Protein AF-A0A945CIA5-F1 (afdb_monomer)

Sequence (340 aa):
MATPQETLADLWSLAGGPVEALERTTILGHDPVLPSIFRVGTAAAAVAAATGLAVSELWLARTGRAQTVTVDVRTASIAFRSERYLRVNDGPPPKSWDDLAGYYRIDDGGWIQLHTNFPHHRQGFLNLLGCEPTRAAVQDALNGWEGATFEQEAAEHGLCSGLLRSSAQDLARMRPGIVCVSLSAFGHRGSWSERRGFDSIVQTVSGIAHAGGKAHAGGKAADDGGPKPLPCQALDHASGFLAAFGAMIALRRRTLEGGSWHVQLSLAQTGRWIESLGRIQALNHPNPGPEDIVDLLQILDSPFGKITYVDSAVGLSETPPHWCCPPVPLGTHPPEWPAR

Nearest PDB structures (foldseek):
  4ed9-assembly1_A-2  TM=5.999E-01  e=1.781E-04  Brucella suis 1330
  8apq-assembly3_E  TM=5.452E-01  e=2.548E-02  Chloroflexus aurantiacus J-10-fl
  7xkg-assembly2_D  TM=4.267E-01  e=9.547E-03  Roseiflexus castenholzii DSM 13941

Structure (mmCIF, N/CA/C/O backbone):
data_AF-A0A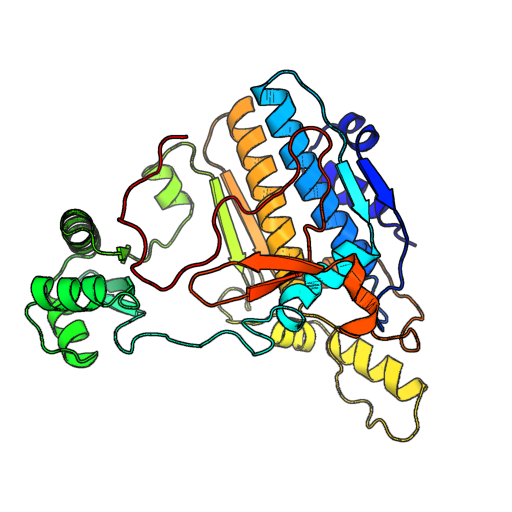945CIA5-F1
#
_entry.id   AF-A0A945CIA5-F1
#
loop_
_atom_site.group_PDB
_atom_site.id
_atom_site.type_symbol
_atom_site.label_atom_id
_atom_site.label_alt_id
_atom_site.label_comp_id
_atom_site.label_asym_id
_atom_site.label_entity_id
_atom_site.label_seq_id
_atom_site.pdbx_PDB_ins_code
_atom_site.Cartn_x
_atom_site.Cartn_y
_atom_site.Cartn_z
_atom_site.occupancy
_atom_site.B_iso_or_equiv
_atom_site.auth_seq_id
_atom_site.auth_comp_id
_atom_site.auth_asym_id
_atom_site.auth_atom_id
_atom_site.pdbx_PDB_model_num
ATOM 1 N N . MET A 1 1 ? -4.218 20.968 14.869 1.00 64.38 1 MET A N 1
ATOM 2 C CA . MET A 1 1 ? -3.262 20.283 13.967 1.00 64.38 1 MET A CA 1
ATOM 3 C C . MET A 1 1 ? -3.710 18.842 13.911 1.00 64.38 1 MET A C 1
ATOM 5 O O . MET A 1 1 ? -3.937 18.318 14.989 1.00 64.38 1 MET A O 1
ATOM 9 N N . ALA A 1 2 ? -3.858 18.252 12.722 1.00 85.94 2 ALA A N 1
ATOM 10 C CA . ALA A 1 2 ? -4.430 16.914 12.589 1.00 85.94 2 ALA A CA 1
ATOM 11 C C . ALA A 1 2 ? -3.588 15.875 13.346 1.00 85.94 2 ALA A C 1
ATOM 13 O O . ALA A 1 2 ? -2.382 15.740 13.109 1.00 85.94 2 ALA A O 1
ATOM 14 N N . THR A 1 3 ? -4.224 15.186 14.286 1.00 95.56 3 THR A N 1
ATOM 15 C CA . THR A 1 3 ? -3.677 14.027 14.997 1.00 95.56 3 THR A CA 1
ATOM 16 C C . THR A 1 3 ? -3.899 12.747 14.183 1.00 95.56 3 THR A C 1
ATOM 18 O O . THR A 1 3 ? -4.756 12.727 13.291 1.00 95.56 3 THR A O 1
ATOM 21 N N . PRO A 1 4 ? -3.163 11.654 14.462 1.00 97.25 4 PRO A N 1
ATOM 22 C CA . PRO A 1 4 ? -3.413 10.364 13.816 1.00 97.25 4 PRO A CA 1
ATOM 23 C C . PRO A 1 4 ? -4.856 9.873 13.987 1.00 97.25 4 PRO A C 1
ATOM 25 O O . PRO A 1 4 ? -5.438 9.342 13.046 1.00 97.25 4 PRO A O 1
ATOM 28 N N . GLN A 1 5 ? -5.448 10.095 15.163 1.00 97.31 5 GLN A N 1
ATOM 29 C CA . GLN A 1 5 ? -6.808 9.685 15.508 1.00 97.31 5 GLN A CA 1
ATOM 30 C C . GLN A 1 5 ? -7.861 10.496 14.744 1.00 97.31 5 GLN A C 1
ATOM 32 O O . GLN A 1 5 ? -8.772 9.906 14.170 1.00 97.31 5 GLN A O 1
ATOM 37 N N . GLU A 1 6 ? -7.717 11.824 14.675 1.00 97.25 6 GLU A N 1
ATOM 38 C CA . GLU A 1 6 ? -8.597 12.676 13.854 1.00 97.25 6 GLU A CA 1
ATOM 39 C C . GLU A 1 6 ? -8.488 12.296 12.372 1.00 97.25 6 GLU A C 1
ATOM 41 O O . GLU A 1 6 ? -9.493 12.114 11.694 1.00 97.25 6 GLU A O 1
ATOM 46 N N . THR A 1 7 ? -7.262 12.077 11.889 1.00 98.12 7 THR A N 1
ATOM 47 C CA . THR A 1 7 ? -7.011 11.701 10.491 1.00 98.12 7 THR A CA 1
ATOM 48 C C . THR A 1 7 ? -7.623 10.336 10.149 1.00 98.12 7 THR A C 1
ATOM 50 O O . THR A 1 7 ? -8.187 10.162 9.067 1.00 98.12 7 THR A O 1
ATOM 53 N N . LEU A 1 8 ? -7.540 9.361 11.063 1.00 98.38 8 LEU A N 1
ATOM 54 C CA . LEU A 1 8 ? -8.233 8.077 10.938 1.00 98.38 8 LEU A CA 1
ATOM 55 C C . LEU A 1 8 ? -9.751 8.275 10.880 1.00 98.38 8 LEU A C 1
ATOM 57 O O . LEU A 1 8 ? -10.398 7.709 10.000 1.00 98.38 8 LEU A O 1
ATOM 61 N N . ALA A 1 9 ? -10.316 9.057 11.803 1.00 98.12 9 ALA A N 1
ATOM 62 C CA . ALA A 1 9 ? -11.754 9.297 11.869 1.00 98.12 9 ALA A CA 1
ATOM 63 C C . ALA A 1 9 ? -12.283 9.939 10.575 1.00 98.12 9 ALA A C 1
ATOM 65 O O . ALA A 1 9 ? -13.330 9.522 10.076 1.00 98.12 9 ALA A O 1
ATOM 66 N N . ASP A 1 10 ? -11.531 10.873 9.987 1.00 97.38 10 ASP A N 1
ATOM 67 C CA . ASP A 1 10 ? -11.859 11.501 8.705 1.00 97.38 10 ASP A CA 1
ATOM 68 C C . ASP A 1 10 ? -11.858 10.484 7.552 1.00 97.38 10 ASP A C 1
ATOM 70 O O . ASP A 1 10 ? -12.831 10.401 6.798 1.00 97.38 10 ASP A O 1
ATOM 74 N N . LEU A 1 11 ? -10.801 9.667 7.427 1.00 97.44 11 LEU A N 1
ATOM 75 C CA . LEU A 1 11 ? -10.720 8.613 6.405 1.00 97.44 11 LEU A CA 1
ATOM 76 C C . LEU A 1 11 ? -11.849 7.586 6.553 1.00 97.44 11 LEU A C 1
ATOM 78 O O . LEU A 1 11 ? -12.460 7.173 5.564 1.00 97.44 11 LEU A O 1
ATOM 82 N N . TRP A 1 12 ? -12.131 7.178 7.790 1.00 97.94 12 TRP A N 1
ATOM 83 C CA . TRP A 1 12 ? -13.165 6.201 8.106 1.00 97.94 12 TRP A CA 1
ATOM 84 C C . TRP A 1 12 ? -14.565 6.728 7.784 1.00 97.94 12 TRP A C 1
ATOM 86 O O . TRP A 1 12 ? -15.361 6.040 7.141 1.00 97.94 12 TRP A O 1
ATOM 96 N N . SER A 1 13 ? -14.833 7.983 8.149 1.00 96.88 13 SER A N 1
ATOM 97 C CA . SER A 1 13 ? -16.094 8.666 7.852 1.00 96.88 13 SER A CA 1
ATOM 98 C C . SER A 1 13 ? -16.285 8.859 6.349 1.00 96.88 13 SER A C 1
ATOM 100 O O . SER A 1 13 ? -17.360 8.568 5.825 1.00 96.88 13 SER A O 1
ATOM 102 N N . LEU A 1 14 ? -15.234 9.263 5.624 1.00 95.06 14 LEU A N 1
ATOM 103 C CA . LEU A 1 14 ? -15.259 9.402 4.163 1.00 95.06 14 LEU A CA 1
ATOM 104 C C . LEU A 1 14 ? -15.618 8.081 3.464 1.00 95.06 14 LEU A C 1
ATOM 106 O O . LEU A 1 14 ? -16.313 8.073 2.446 1.00 95.06 14 LEU A O 1
ATOM 110 N N . ALA A 1 15 ? -15.172 6.955 4.019 1.00 94.94 15 ALA A N 1
ATOM 111 C CA . ALA A 1 15 ? -15.480 5.625 3.510 1.00 94.94 15 ALA A CA 1
ATOM 112 C C . ALA A 1 15 ? -16.883 5.114 3.894 1.00 94.94 15 ALA A C 1
ATOM 114 O O . ALA A 1 15 ? -17.300 4.060 3.401 1.00 94.94 15 ALA A O 1
ATOM 115 N N . GLY A 1 16 ? -17.632 5.840 4.731 1.00 94.06 16 GLY A N 1
ATOM 116 C CA . GLY A 1 16 ? -18.925 5.399 5.265 1.00 94.06 16 GLY A CA 1
ATOM 117 C C . GLY A 1 16 ? -18.795 4.243 6.261 1.00 94.06 16 GLY A C 1
ATOM 118 O O . GLY A 1 16 ? -19.658 3.364 6.312 1.00 94.06 16 GLY A O 1
ATOM 119 N N . GLY A 1 17 ? -17.681 4.185 6.994 1.00 92.50 17 GLY A N 1
ATOM 120 C CA . GLY A 1 17 ? -17.483 3.217 8.067 1.00 92.50 17 GLY A CA 1
ATOM 121 C C . GLY A 1 17 ? -18.343 3.539 9.304 1.00 92.50 17 GLY A C 1
ATOM 122 O O . GLY A 1 17 ? -18.626 4.712 9.549 1.00 92.50 17 GLY A O 1
ATOM 123 N N . PRO A 1 18 ? -18.765 2.539 10.104 1.00 92.56 18 PRO A N 1
ATOM 124 C CA . PRO A 1 18 ? -19.528 2.777 11.333 1.00 92.56 18 PRO A CA 1
ATOM 125 C C . PRO A 1 18 ? -18.680 3.480 12.392 1.00 92.56 18 PRO A C 1
ATOM 127 O O . PRO A 1 18 ? -17.559 3.047 12.667 1.00 92.56 18 PRO A O 1
ATOM 130 N N . VAL A 1 19 ? -19.190 4.554 12.993 1.00 95.00 19 VAL A N 1
ATOM 131 C CA . VAL A 1 19 ? -18.415 5.395 13.922 1.00 95.00 19 VAL A CA 1
ATOM 132 C C . VAL A 1 19 ? -17.969 4.622 15.167 1.00 95.00 19 VAL A C 1
ATOM 134 O O . VAL A 1 19 ? -16.845 4.791 15.627 1.00 95.00 19 VAL A O 1
ATOM 137 N N . GLU A 1 20 ? -18.795 3.694 15.644 1.00 94.75 20 GLU A N 1
ATOM 138 C CA . GLU A 1 20 ? -18.534 2.818 16.787 1.00 94.75 20 GLU A CA 1
ATOM 139 C C . GLU A 1 20 ? -17.341 1.875 16.566 1.00 94.75 20 GLU A C 1
ATOM 141 O O . GLU A 1 20 ? -16.765 1.349 17.516 1.00 94.75 20 GLU A O 1
ATOM 146 N N . ALA A 1 21 ? -16.931 1.650 15.313 1.00 95.31 21 ALA A N 1
ATOM 147 C CA . ALA A 1 21 ? -15.740 0.861 15.023 1.00 95.31 21 ALA A CA 1
ATOM 148 C C . ALA A 1 21 ? -14.460 1.579 15.486 1.00 95.31 21 ALA A C 1
ATOM 150 O O . ALA A 1 21 ? -13.504 0.925 15.905 1.00 95.31 21 ALA A O 1
ATOM 151 N N . LEU A 1 22 ? -14.453 2.918 15.494 1.00 97.69 22 LEU A N 1
ATOM 152 C CA . LEU A 1 22 ? -13.297 3.711 15.920 1.00 97.69 22 LEU A CA 1
ATOM 153 C C . LEU A 1 22 ? -12.920 3.451 17.387 1.00 97.69 22 LEU A C 1
ATOM 155 O O . LEU A 1 22 ? -11.738 3.484 17.714 1.00 97.69 22 LEU A O 1
ATOM 159 N N . GLU A 1 23 ? -13.885 3.097 18.243 1.00 97.12 23 GLU A N 1
ATOM 160 C CA . GLU A 1 23 ? -13.653 2.771 19.661 1.00 97.12 23 GLU A CA 1
ATOM 161 C C . GLU A 1 23 ? -12.760 1.535 19.858 1.00 97.12 23 GLU A C 1
ATOM 163 O O . GLU A 1 23 ? -12.136 1.373 20.904 1.00 97.12 23 GLU A O 1
ATOM 168 N N . ARG A 1 24 ? -12.660 0.662 18.845 1.00 97.25 24 ARG A N 1
ATOM 169 C CA . ARG A 1 24 ? -11.794 -0.529 18.869 1.00 97.25 24 ARG A CA 1
ATOM 170 C C . ARG A 1 24 ? -10.373 -0.255 18.384 1.00 97.25 24 ARG A C 1
ATOM 172 O O . ARG A 1 24 ? -9.593 -1.200 18.273 1.00 97.25 24 ARG A O 1
ATOM 179 N N . THR A 1 25 ? -10.034 0.997 18.083 1.00 98.06 25 THR A N 1
ATOM 180 C CA . THR A 1 25 ? -8.728 1.363 17.533 1.00 98.06 25 THR A CA 1
ATOM 181 C C . THR A 1 25 ? -7.908 2.170 18.528 1.00 98.06 25 THR A C 1
ATOM 183 O O . THR A 1 25 ? -8.334 3.219 18.999 1.00 98.06 25 THR A O 1
ATOM 186 N N . THR A 1 26 ? -6.687 1.713 18.792 1.00 98.38 26 THR A N 1
ATOM 187 C CA . THR A 1 26 ? -5.694 2.432 19.591 1.00 98.38 26 THR A CA 1
ATOM 188 C C . THR A 1 26 ? -4.531 2.848 18.697 1.00 98.38 26 THR A C 1
ATOM 190 O O . THR A 1 26 ? -3.858 1.995 18.121 1.00 98.38 26 THR A O 1
ATOM 193 N N . ILE A 1 27 ? -4.262 4.153 18.601 1.00 98.50 27 ILE A N 1
ATOM 194 C CA . ILE A 1 27 ? -3.041 4.667 17.963 1.00 98.50 27 ILE A CA 1
ATOM 195 C C . ILE A 1 27 ? -2.090 5.190 19.043 1.00 98.50 27 ILE A C 1
ATOM 197 O O . ILE A 1 27 ? -2.461 6.077 19.815 1.00 98.50 27 ILE A O 1
ATOM 201 N N . LEU A 1 28 ? -0.879 4.636 19.090 1.00 98.00 28 LEU A N 1
ATOM 202 C CA . LEU A 1 28 ? 0.192 4.986 20.022 1.00 98.00 28 LEU A CA 1
ATOM 203 C C . LEU A 1 28 ? 1.216 5.913 19.358 1.00 98.00 28 LEU A C 1
ATOM 205 O O . LEU A 1 28 ? 1.462 5.830 18.156 1.00 98.00 28 LEU A O 1
ATOM 209 N N . GLY A 1 29 ? 1.852 6.773 20.153 1.00 96.81 29 GLY A N 1
ATOM 210 C CA . GLY A 1 29 ? 2.871 7.702 19.664 1.00 96.81 29 GLY A CA 1
ATOM 211 C C . GLY A 1 29 ? 2.300 8.899 18.894 1.00 96.81 29 GLY A C 1
ATOM 212 O O . GLY A 1 29 ? 1.093 9.128 18.838 1.00 96.81 29 GLY A O 1
ATOM 213 N N . HIS A 1 30 ? 3.194 9.720 18.348 1.00 95.69 30 HIS A N 1
ATOM 214 C CA . HIS A 1 30 ? 2.857 10.943 17.621 1.00 95.69 30 HIS A CA 1
ATOM 215 C C . HIS A 1 30 ? 3.988 11.325 16.659 1.00 95.69 30 HIS A C 1
ATOM 217 O O . HIS A 1 30 ? 5.121 10.877 16.814 1.00 95.69 30 HIS A O 1
ATOM 223 N N . ASP A 1 31 ? 3.681 12.163 15.667 1.00 93.56 31 ASP A N 1
ATOM 224 C CA . ASP A 1 31 ? 4.717 12.841 14.884 1.00 93.56 31 ASP A CA 1
ATOM 225 C C . ASP A 1 31 ? 5.490 13.853 15.754 1.00 93.56 31 ASP A C 1
ATOM 227 O O . ASP A 1 31 ? 4.871 14.525 16.586 1.00 93.56 31 ASP A O 1
ATOM 231 N N . PRO A 1 32 ? 6.785 14.084 15.478 1.00 95.62 32 PRO A N 1
ATOM 232 C CA . PRO A 1 32 ? 7.546 13.524 14.360 1.00 95.62 32 PRO A CA 1
ATOM 233 C C . PRO A 1 32 ? 8.199 12.170 14.665 1.00 95.62 32 PRO A C 1
ATOM 235 O O . PRO A 1 32 ? 8.594 11.907 15.793 1.00 95.62 32 PRO A O 1
ATOM 238 N N . VAL A 1 33 ? 8.371 11.359 13.617 1.00 95.81 33 VAL A N 1
ATOM 239 C CA . VAL A 1 33 ? 9.249 10.164 13.616 1.00 95.81 33 VAL A CA 1
ATOM 240 C C . VAL A 1 33 ? 10.352 10.268 12.557 1.00 95.81 33 VAL A C 1
ATOM 242 O O . VAL A 1 33 ? 11.431 9.700 12.694 1.00 95.81 33 VAL A O 1
ATOM 245 N N . LEU A 1 34 ? 10.087 10.998 11.472 1.00 95.56 34 LEU A N 1
ATOM 246 C CA . LEU A 1 34 ? 11.012 11.186 10.357 1.00 95.56 34 LEU A CA 1
ATOM 247 C C . LEU A 1 34 ? 11.335 12.678 10.181 1.00 95.56 34 LEU A C 1
ATOM 249 O O . LEU A 1 34 ? 10.472 13.516 10.466 1.00 95.56 34 LEU A O 1
ATOM 253 N N . PRO A 1 35 ? 12.527 13.030 9.657 1.00 93.81 35 PRO 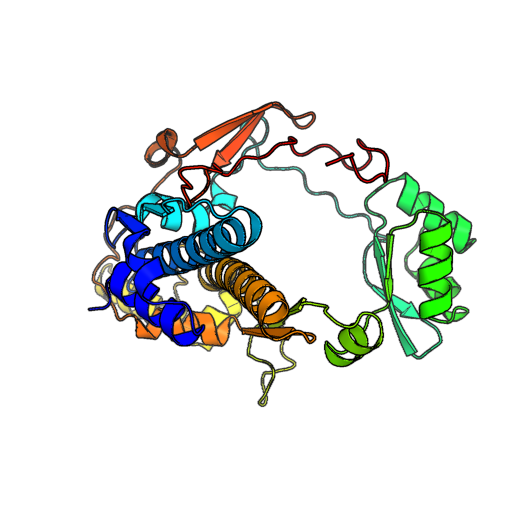A N 1
ATOM 254 C CA . PRO A 1 35 ? 12.905 14.418 9.411 1.00 93.81 35 PRO A CA 1
ATOM 255 C C . PRO A 1 35 ? 12.125 15.000 8.228 1.00 93.81 35 PRO A C 1
ATOM 257 O O . PRO A 1 35 ? 12.553 14.944 7.076 1.00 93.81 35 PRO A O 1
ATOM 260 N N . SER A 1 36 ? 10.937 15.532 8.502 1.00 93.56 36 SER A N 1
ATOM 261 C CA . SER A 1 36 ? 10.018 16.052 7.492 1.00 93.56 36 SER A CA 1
ATOM 262 C C . SER A 1 36 ? 9.311 17.305 7.988 1.00 93.56 36 SER A C 1
ATOM 264 O O . SER A 1 36 ? 9.032 17.450 9.174 1.00 93.56 36 SER A O 1
ATOM 266 N N . ILE A 1 37 ? 8.972 18.210 7.070 1.00 94.81 37 ILE A N 1
ATOM 267 C CA . ILE A 1 37 ? 8.039 19.307 7.369 1.00 94.81 37 ILE A CA 1
ATOM 268 C C . ILE A 1 37 ? 6.572 18.891 7.248 1.00 94.81 37 ILE A C 1
ATOM 270 O O . ILE A 1 37 ? 5.689 19.667 7.603 1.00 94.81 37 ILE A O 1
ATOM 274 N N . PHE A 1 38 ? 6.310 17.698 6.720 1.00 96.50 38 PHE A N 1
ATOM 275 C CA . PHE A 1 38 ? 4.981 17.118 6.564 1.00 96.50 38 PHE A CA 1
ATOM 276 C C . PHE A 1 38 ? 4.755 16.028 7.611 1.00 96.50 38 PHE A C 1
ATOM 278 O O . PHE A 1 38 ? 5.700 15.362 8.038 1.00 96.50 38 PHE A O 1
ATOM 285 N N . ARG A 1 39 ? 3.491 15.814 7.979 1.00 96.88 39 ARG A N 1
ATOM 286 C CA . ARG A 1 39 ? 3.056 14.828 8.979 1.00 96.88 39 ARG A CA 1
ATOM 287 C C . ARG A 1 39 ? 3.026 13.398 8.434 1.00 96.88 39 ARG A C 1
ATOM 289 O O . ARG A 1 39 ? 1.968 12.789 8.282 1.00 96.88 39 ARG A O 1
ATOM 296 N N . VAL A 1 40 ? 4.201 12.886 8.076 1.00 97.31 40 VAL A N 1
ATOM 297 C CA . VAL A 1 40 ? 4.347 11.560 7.459 1.00 97.31 40 VAL A CA 1
ATOM 298 C C . VAL A 1 40 ? 3.942 10.448 8.427 1.00 97.31 40 VAL A C 1
ATOM 300 O O . VAL A 1 40 ? 3.262 9.521 7.998 1.00 97.31 40 VAL A O 1
ATOM 303 N N . GLY A 1 41 ? 4.285 10.544 9.716 1.00 97.75 41 GLY A N 1
ATOM 304 C CA . GLY A 1 41 ? 3.903 9.522 10.690 1.00 97.75 41 GLY A CA 1
ATOM 305 C C . GLY A 1 41 ? 2.403 9.502 10.966 1.00 97.75 41 GLY A C 1
ATOM 306 O O . GLY A 1 41 ? 1.807 8.433 11.056 1.00 97.75 41 GLY A O 1
ATOM 307 N N . THR A 1 42 ? 1.766 10.672 10.996 1.00 98.31 42 THR A N 1
ATOM 308 C CA . THR A 1 42 ? 0.307 10.815 11.082 1.00 98.31 42 THR A CA 1
ATOM 309 C C . THR A 1 42 ? -0.369 10.142 9.893 1.00 98.31 42 THR A C 1
ATOM 311 O O . THR A 1 42 ? -1.281 9.341 10.087 1.00 98.31 42 THR A O 1
ATOM 314 N N . ALA A 1 43 ? 0.105 10.415 8.672 1.00 98.31 43 ALA A N 1
ATOM 315 C CA . ALA A 1 43 ? -0.420 9.785 7.466 1.00 98.31 43 ALA A CA 1
ATOM 316 C C . ALA A 1 43 ? -0.246 8.259 7.505 1.00 98.31 43 ALA A C 1
ATOM 318 O O . ALA A 1 43 ? -1.213 7.535 7.278 1.00 98.31 43 ALA A O 1
ATOM 319 N N . ALA A 1 44 ? 0.957 7.776 7.837 1.00 98.44 44 ALA A N 1
ATOM 320 C CA . ALA A 1 44 ? 1.273 6.352 7.897 1.00 98.44 44 ALA A CA 1
ATOM 321 C C . ALA A 1 44 ? 0.409 5.608 8.924 1.00 98.44 44 ALA A C 1
ATOM 323 O O . ALA A 1 44 ? -0.187 4.579 8.605 1.00 98.44 44 ALA A O 1
ATOM 324 N N . ALA A 1 45 ? 0.282 6.153 10.136 1.00 98.62 45 ALA A N 1
ATOM 325 C CA . ALA A 1 45 ? -0.530 5.553 11.185 1.00 98.62 45 ALA A CA 1
ATOM 326 C C . ALA A 1 45 ? -2.020 5.541 10.824 1.00 98.62 45 ALA A C 1
ATOM 328 O O . ALA A 1 45 ? -2.686 4.529 11.025 1.00 98.62 45 ALA A O 1
ATOM 329 N N . ALA A 1 46 ? -2.541 6.630 10.248 1.00 98.50 46 ALA A N 1
ATOM 330 C CA . ALA A 1 46 ? -3.951 6.725 9.885 1.00 98.50 46 ALA A CA 1
ATOM 331 C C . ALA A 1 46 ? -4.347 5.717 8.794 1.00 98.50 46 ALA A C 1
ATOM 333 O O . ALA A 1 46 ? -5.359 5.035 8.941 1.00 98.50 46 ALA A O 1
ATOM 334 N N . VAL A 1 47 ? -3.549 5.565 7.727 1.00 98.62 47 VAL A N 1
ATOM 335 C CA . VAL A 1 47 ? -3.861 4.593 6.658 1.00 98.62 47 VAL A CA 1
ATOM 336 C C . VAL A 1 47 ? -3.693 3.145 7.121 1.00 98.62 47 VAL A C 1
ATOM 338 O O . VAL A 1 47 ? -4.494 2.286 6.743 1.00 98.62 47 VAL A O 1
ATOM 341 N N . ALA A 1 48 ? -2.703 2.867 7.977 1.00 98.44 48 ALA A N 1
ATOM 342 C CA . ALA A 1 48 ? -2.513 1.550 8.578 1.00 98.44 48 ALA A CA 1
ATOM 343 C C . ALA A 1 48 ? -3.693 1.194 9.497 1.00 98.44 48 ALA A C 1
ATOM 345 O O . ALA A 1 48 ? -4.281 0.120 9.362 1.00 98.44 48 ALA A O 1
ATOM 346 N N . ALA A 1 49 ? -4.105 2.124 10.362 1.00 98.56 49 ALA A N 1
ATOM 347 C CA . ALA A 1 49 ? -5.230 1.937 11.271 1.00 98.56 49 ALA A CA 1
ATOM 348 C C . ALA A 1 49 ? -6.558 1.786 10.517 1.00 98.56 49 ALA A C 1
ATOM 350 O O . ALA A 1 49 ? -7.328 0.884 10.831 1.00 98.56 49 ALA A O 1
ATOM 351 N N . ALA A 1 50 ? -6.798 2.587 9.472 1.00 98.50 50 ALA A N 1
ATOM 352 C CA . ALA A 1 50 ? -7.991 2.468 8.632 1.00 98.50 50 ALA A CA 1
ATOM 353 C C . ALA A 1 50 ? -8.061 1.096 7.943 1.00 98.50 50 ALA A C 1
ATOM 355 O O . ALA A 1 50 ? -9.119 0.467 7.898 1.00 98.50 50 ALA A O 1
ATOM 356 N N . THR A 1 51 ? -6.918 0.598 7.459 1.00 98.12 51 THR A N 1
ATOM 357 C CA . THR A 1 51 ? -6.811 -0.743 6.866 1.00 98.12 51 THR A CA 1
ATOM 358 C C . THR A 1 51 ? -7.108 -1.828 7.901 1.00 98.12 51 THR A C 1
ATOM 360 O O . THR A 1 51 ? -7.953 -2.688 7.655 1.00 98.12 51 THR A O 1
ATOM 363 N N . GLY A 1 52 ? -6.466 -1.769 9.074 1.00 97.88 52 GLY A N 1
ATOM 364 C CA . GLY A 1 52 ? -6.700 -2.712 10.170 1.00 97.88 52 GLY A CA 1
ATOM 365 C C . GLY A 1 52 ? -8.153 -2.717 10.640 1.00 97.88 52 GLY A C 1
ATOM 366 O O . GLY A 1 52 ? -8.735 -3.780 10.848 1.00 97.88 52 GLY A O 1
ATOM 367 N N . LEU A 1 53 ? -8.774 -1.540 10.717 1.00 97.75 53 LEU A N 1
ATOM 368 C CA . LEU A 1 53 ? -10.170 -1.399 11.104 1.00 97.75 53 LEU A CA 1
ATOM 369 C C . LEU A 1 53 ? -11.123 -1.974 10.053 1.00 97.75 53 LEU A C 1
ATOM 371 O O . LEU A 1 53 ? -12.046 -2.702 10.406 1.00 97.75 53 LEU A O 1
ATOM 375 N N . ALA A 1 54 ? -10.868 -1.753 8.760 1.00 97.56 54 ALA A N 1
ATOM 376 C CA . ALA A 1 54 ? -11.662 -2.366 7.695 1.00 97.56 54 ALA A CA 1
ATOM 377 C C . ALA A 1 54 ? -11.555 -3.902 7.692 1.00 97.56 54 ALA A C 1
ATOM 379 O O . ALA A 1 54 ? -12.554 -4.589 7.469 1.00 97.56 54 ALA A O 1
ATOM 380 N N . VAL A 1 55 ? -10.369 -4.448 7.983 1.00 95.94 55 VAL A N 1
ATOM 381 C CA . VAL A 1 55 ? -10.174 -5.896 8.171 1.00 95.94 55 VAL A CA 1
ATOM 382 C C . VAL A 1 55 ? -10.936 -6.398 9.401 1.00 95.94 55 VAL A C 1
ATOM 384 O O . VAL A 1 55 ? -11.618 -7.419 9.313 1.00 95.94 55 VAL A O 1
ATOM 387 N N . SER A 1 56 ? -10.878 -5.671 10.522 1.00 96.88 56 SER A N 1
ATOM 388 C CA . SER A 1 56 ? -11.617 -6.000 11.748 1.00 96.88 56 SER A CA 1
ATOM 389 C C . SER A 1 56 ? -13.133 -6.034 11.512 1.00 96.88 56 SER A C 1
ATOM 391 O O . SER A 1 56 ? -13.796 -6.987 11.918 1.00 96.88 56 SER A O 1
ATOM 393 N N . GLU A 1 57 ? -13.680 -5.079 10.753 1.00 96.00 57 GLU A N 1
ATOM 394 C CA . GLU A 1 57 ? -15.105 -5.060 10.396 1.00 96.00 57 GLU A CA 1
ATOM 395 C C . GLU A 1 57 ? -15.519 -6.236 9.507 1.00 96.00 57 GLU A C 1
ATOM 397 O O . GLU A 1 57 ? -16.593 -6.812 9.688 1.00 96.00 57 GLU A O 1
ATOM 402 N N . LEU A 1 58 ? -14.675 -6.625 8.548 1.00 94.31 58 LEU A N 1
ATOM 403 C CA . LEU A 1 58 ? -14.927 -7.814 7.732 1.00 94.31 58 LEU A CA 1
ATOM 404 C C . LEU A 1 58 ? -14.862 -9.097 8.566 1.00 94.31 58 LEU A C 1
ATOM 406 O O . LEU A 1 58 ? -15.658 -10.010 8.351 1.00 94.31 58 LEU A O 1
ATOM 410 N N . TRP A 1 59 ? -13.932 -9.177 9.518 1.00 95.12 59 TRP A N 1
ATOM 411 C CA . TRP A 1 59 ? -13.840 -10.294 10.454 1.00 95.12 59 TRP A CA 1
ATOM 412 C C . TRP A 1 59 ? -15.090 -10.403 11.330 1.00 95.12 59 TRP A C 1
ATOM 414 O O . TRP A 1 59 ? -15.675 -11.487 11.422 1.00 95.12 59 TRP A O 1
ATOM 424 N N . LEU A 1 60 ? -15.550 -9.281 11.888 1.00 95.00 60 LEU A N 1
ATOM 425 C CA . LEU A 1 60 ? -16.787 -9.203 12.659 1.00 95.00 60 LEU A CA 1
ATOM 426 C C . LEU A 1 60 ? -17.987 -9.656 11.823 1.00 95.00 60 LEU A C 1
ATOM 428 O O . LEU A 1 60 ? -18.738 -10.524 12.259 1.00 95.00 60 LEU A O 1
ATOM 432 N N . ALA A 1 61 ? -18.129 -9.149 10.597 1.00 92.50 61 ALA A N 1
ATOM 433 C CA . ALA A 1 61 ? -19.220 -9.537 9.705 1.00 92.50 61 ALA A CA 1
ATOM 434 C C . ALA A 1 61 ? -19.207 -11.037 9.357 1.00 92.50 61 ALA A C 1
ATOM 436 O O . ALA A 1 61 ? -20.262 -11.643 9.187 1.00 92.50 61 ALA A O 1
ATOM 437 N N . ARG A 1 62 ? -18.022 -11.652 9.253 1.00 92.56 62 ARG A N 1
ATOM 438 C CA . ARG A 1 62 ? -17.876 -13.074 8.902 1.00 92.56 62 ARG A CA 1
ATOM 439 C C . ARG A 1 62 ? -18.038 -14.030 10.079 1.00 92.56 62 ARG A C 1
ATOM 441 O O . ARG A 1 62 ? -18.381 -15.186 9.852 1.00 92.56 62 ARG A O 1
ATOM 448 N N . THR A 1 63 ? -17.722 -13.595 11.295 1.00 95.62 63 THR A N 1
ATOM 449 C CA . THR A 1 63 ? -17.575 -14.502 12.449 1.00 95.62 63 THR A CA 1
ATOM 450 C C . THR A 1 63 ? -18.427 -14.130 13.654 1.00 95.62 63 THR A C 1
ATOM 452 O O . THR A 1 63 ? -18.540 -14.926 14.582 1.00 95.62 63 THR A O 1
ATOM 455 N N . GLY A 1 64 ? -18.991 -12.923 13.679 1.00 95.81 64 GLY A N 1
ATOM 456 C CA . GLY A 1 64 ? -19.651 -12.353 14.851 1.00 95.81 64 GLY A CA 1
ATOM 457 C C . GLY A 1 64 ? -18.692 -11.944 15.976 1.00 95.81 64 GLY A C 1
ATOM 458 O O . GLY A 1 64 ? -19.152 -11.487 17.019 1.00 95.81 64 GLY A O 1
ATOM 459 N N . ARG A 1 65 ? -17.371 -12.087 15.796 1.00 96.88 65 ARG A N 1
ATOM 460 C CA . ARG A 1 65 ? -16.361 -11.760 16.811 1.00 96.88 65 ARG A CA 1
ATOM 461 C C . ARG A 1 65 ? -15.703 -10.420 16.505 1.00 96.88 65 ARG A C 1
ATOM 463 O O . ARG A 1 65 ? -15.169 -10.220 15.419 1.00 96.88 65 ARG A O 1
ATOM 470 N N . ALA A 1 66 ? -15.709 -9.516 17.478 1.00 95.94 66 ALA A N 1
ATOM 471 C CA . ALA A 1 66 ? -14.972 -8.260 17.391 1.00 95.94 66 ALA A CA 1
ATOM 472 C C . ALA A 1 66 ? -13.500 -8.463 17.781 1.00 95.94 66 ALA A C 1
ATOM 474 O O . ALA A 1 66 ? -13.173 -9.370 18.544 1.00 95.94 66 ALA A O 1
ATOM 475 N N . GLN A 1 67 ? -12.626 -7.592 17.279 1.00 97.44 67 GLN A N 1
ATOM 476 C CA . GLN A 1 67 ? -11.223 -7.520 17.682 1.00 97.44 67 GLN A CA 1
ATOM 477 C C . GLN A 1 67 ? -10.751 -6.067 17.730 1.00 97.44 67 GLN A C 1
ATOM 479 O O . GLN A 1 67 ? -11.330 -5.203 17.061 1.00 97.44 67 GLN A O 1
ATOM 484 N N . THR A 1 68 ? -9.712 -5.800 18.518 1.00 98.25 68 THR A N 1
ATOM 485 C CA . THR A 1 68 ? -9.103 -4.472 18.602 1.00 98.25 68 THR A CA 1
ATOM 486 C C . THR A 1 68 ? -7.970 -4.321 17.595 1.00 98.25 68 THR A C 1
ATOM 488 O O . THR A 1 68 ? -7.329 -5.295 17.191 1.00 98.25 68 THR A O 1
ATOM 491 N N . VAL A 1 69 ? -7.756 -3.077 17.173 1.00 98.50 69 VAL A N 1
ATOM 492 C CA . VAL A 1 69 ? -6.709 -2.664 16.241 1.00 98.50 69 VAL A CA 1
ATOM 493 C C . VAL A 1 69 ? -5.736 -1.769 16.991 1.00 98.50 69 VAL A C 1
ATOM 495 O O . VAL A 1 69 ? -6.149 -0.775 17.587 1.00 98.50 69 VAL A O 1
ATOM 498 N N . THR A 1 70 ? -4.447 -2.084 16.933 1.00 98.50 70 THR A N 1
ATOM 499 C CA . THR A 1 70 ? -3.397 -1.242 17.515 1.00 98.50 70 THR A CA 1
ATOM 500 C C . THR A 1 70 ? -2.411 -0.838 16.435 1.00 98.50 70 THR A C 1
ATOM 502 O O . THR A 1 70 ? -1.949 -1.681 15.670 1.00 98.50 70 THR A O 1
ATOM 505 N N . VAL A 1 71 ? -2.075 0.447 16.375 1.00 98.50 71 VAL A N 1
ATOM 506 C CA . VAL A 1 71 ? -1.045 0.981 15.478 1.00 98.50 71 VAL A CA 1
ATOM 507 C C . VAL A 1 71 ? -0.122 1.887 16.270 1.00 98.50 71 VAL A C 1
ATOM 509 O O . VAL A 1 71 ? -0.577 2.755 17.006 1.00 98.50 71 VAL A O 1
ATOM 512 N N . ASP A 1 72 ? 1.180 1.715 16.100 1.00 98.12 72 ASP A N 1
ATOM 513 C CA . ASP A 1 72 ? 2.183 2.622 16.645 1.00 98.12 72 ASP A CA 1
ATOM 514 C C . ASP A 1 72 ? 2.719 3.536 15.532 1.00 98.12 72 ASP A C 1
ATOM 516 O O . ASP A 1 72 ? 3.103 3.070 14.456 1.00 98.12 72 ASP A O 1
ATOM 520 N N . VAL A 1 73 ? 2.732 4.853 15.772 1.00 98.38 73 VAL A N 1
ATOM 521 C CA . VAL A 1 73 ? 3.127 5.859 14.769 1.00 98.38 73 VAL A CA 1
ATOM 522 C C . VAL A 1 73 ? 4.573 5.664 14.315 1.00 98.38 73 VAL A C 1
ATOM 524 O O . VAL A 1 73 ? 4.875 5.872 13.134 1.00 98.38 73 VAL A O 1
ATOM 527 N N . ARG A 1 74 ? 5.470 5.223 15.207 1.00 97.44 74 ARG A N 1
ATOM 528 C CA . ARG A 1 74 ? 6.858 4.927 14.842 1.00 97.44 74 ARG A CA 1
ATOM 529 C C . ARG A 1 74 ? 6.917 3.716 13.923 1.00 97.44 74 ARG A C 1
ATOM 531 O O . ARG A 1 74 ? 7.471 3.827 12.833 1.00 97.44 74 ARG A O 1
ATOM 538 N N . THR A 1 75 ? 6.274 2.618 14.295 1.00 97.12 75 THR A N 1
ATOM 539 C CA . THR A 1 75 ? 6.232 1.388 13.490 1.00 97.12 75 THR A CA 1
ATOM 540 C C . THR A 1 75 ? 5.632 1.640 12.106 1.00 97.12 75 THR A C 1
ATOM 542 O O . THR A 1 75 ? 6.233 1.273 11.097 1.00 97.12 75 THR A O 1
ATOM 545 N N . ALA A 1 76 ? 4.513 2.367 12.022 1.00 97.75 76 ALA A N 1
ATOM 546 C CA . ALA A 1 76 ? 3.896 2.735 10.747 1.00 97.75 76 ALA A CA 1
ATOM 547 C C . ALA A 1 76 ? 4.815 3.608 9.870 1.00 97.75 76 ALA A C 1
ATOM 549 O O . ALA A 1 76 ? 4.919 3.393 8.661 1.00 97.75 76 ALA A O 1
ATOM 550 N N . SER A 1 77 ? 5.539 4.554 10.474 1.00 97.50 77 SER A N 1
ATOM 551 C CA . SER A 1 77 ? 6.515 5.391 9.758 1.00 97.50 77 SER A CA 1
ATOM 552 C C . SER A 1 77 ? 7.715 4.589 9.243 1.00 97.50 77 SER A C 1
ATOM 554 O O . SER A 1 77 ? 8.233 4.877 8.163 1.00 97.50 77 SER A O 1
ATOM 556 N N . ILE A 1 78 ? 8.171 3.590 10.003 1.00 97.25 78 ILE A N 1
ATOM 557 C CA . ILE A 1 78 ? 9.256 2.689 9.595 1.00 97.25 78 ILE A CA 1
ATOM 558 C C . ILE A 1 78 ? 8.782 1.713 8.512 1.00 97.25 78 ILE A C 1
ATOM 560 O O . ILE A 1 78 ? 9.543 1.435 7.586 1.00 97.25 78 ILE A O 1
ATOM 564 N N . ALA A 1 79 ? 7.517 1.281 8.532 1.00 95.69 79 ALA A N 1
ATOM 565 C CA . ALA A 1 79 ? 6.933 0.459 7.472 1.00 95.69 79 ALA A CA 1
ATOM 566 C C . ALA A 1 79 ? 6.964 1.158 6.097 1.00 95.69 79 ALA A C 1
ATOM 568 O O . ALA A 1 79 ? 7.260 0.511 5.091 1.00 95.69 79 ALA A O 1
ATOM 569 N N . PHE A 1 80 ? 6.798 2.488 6.057 1.00 96.44 80 PHE A N 1
ATOM 570 C CA . PHE A 1 80 ? 6.973 3.315 4.845 1.00 96.44 80 PHE A CA 1
ATOM 571 C C . PHE A 1 80 ? 8.422 3.358 4.319 1.00 96.44 80 PHE A C 1
ATOM 573 O O . PHE A 1 80 ? 8.703 3.958 3.281 1.00 96.44 80 PHE A O 1
ATOM 580 N N . ARG A 1 81 ? 9.366 2.775 5.055 1.00 94.00 81 ARG A N 1
ATOM 581 C CA . ARG A 1 81 ? 10.782 2.634 4.696 1.00 94.00 81 ARG A CA 1
ATOM 582 C C . ARG A 1 81 ? 11.236 1.176 4.738 1.00 94.00 81 ARG A C 1
ATOM 584 O O . ARG A 1 81 ? 12.442 0.923 4.742 1.00 94.00 81 ARG A O 1
ATOM 591 N N . SER A 1 82 ? 10.304 0.226 4.824 1.00 91.75 82 SER A N 1
ATOM 592 C CA . SER A 1 82 ? 10.592 -1.202 5.011 1.00 91.75 82 SER A CA 1
ATOM 593 C C . SER A 1 82 ? 11.570 -1.748 3.969 1.00 91.75 82 SER A C 1
ATOM 595 O O . SER A 1 82 ? 12.435 -2.559 4.305 1.00 91.75 82 SER A O 1
ATOM 597 N N . GLU A 1 83 ? 11.541 -1.220 2.742 1.00 88.56 83 GLU A N 1
ATOM 598 C CA . GLU A 1 83 ? 12.463 -1.585 1.666 1.00 88.56 83 GLU A CA 1
ATOM 599 C C . GLU A 1 83 ? 13.937 -1.323 2.012 1.00 88.56 83 GLU A C 1
ATOM 601 O O . GLU A 1 83 ? 14.828 -2.009 1.517 1.00 88.56 83 GLU A O 1
ATOM 606 N N . ARG A 1 84 ? 14.213 -0.349 2.890 1.00 90.31 84 ARG A N 1
ATOM 607 C CA . ARG A 1 84 ? 15.576 0.016 3.310 1.00 90.31 84 ARG A CA 1
ATOM 608 C C . ARG A 1 84 ? 16.143 -0.922 4.359 1.00 90.31 84 ARG A C 1
ATOM 610 O O . ARG A 1 84 ? 17.363 -0.944 4.545 1.00 90.31 84 ARG A O 1
ATOM 617 N N . TYR A 1 85 ? 15.287 -1.672 5.040 1.00 90.62 85 TYR A N 1
ATOM 618 C CA . TYR A 1 85 ? 15.660 -2.549 6.147 1.00 90.62 85 TYR A CA 1
ATOM 619 C C . TYR A 1 85 ? 15.595 -4.030 5.772 1.00 90.62 85 TYR A C 1
ATOM 621 O O . TYR A 1 85 ? 16.154 -4.851 6.490 1.00 90.62 85 TYR A O 1
ATOM 629 N N . LEU A 1 86 ? 15.001 -4.363 4.620 1.00 90.25 86 LEU A N 1
ATOM 630 C CA . LEU A 1 86 ? 15.012 -5.720 4.084 1.00 90.25 86 LEU A CA 1
ATOM 631 C C . LEU A 1 86 ? 16.449 -6.192 3.817 1.00 90.25 86 LEU A C 1
ATOM 633 O O . LEU A 1 86 ? 17.206 -5.536 3.092 1.00 90.25 86 LEU A O 1
ATOM 637 N N . ARG A 1 87 ? 16.822 -7.340 4.384 1.00 89.81 87 ARG A N 1
ATOM 638 C CA . ARG A 1 87 ? 18.115 -8.005 4.159 1.00 89.81 87 ARG A CA 1
ATOM 639 C C . ARG A 1 87 ? 17.915 -9.488 3.874 1.00 89.81 87 ARG A C 1
ATOM 641 O O . ARG A 1 87 ? 16.995 -10.096 4.411 1.00 89.81 87 ARG A O 1
ATOM 648 N N . VAL A 1 88 ? 18.809 -10.057 3.070 1.00 89.38 88 VAL A N 1
ATOM 649 C CA . VAL A 1 88 ? 18.949 -11.494 2.803 1.00 89.38 88 VAL A CA 1
ATOM 650 C C . VAL A 1 88 ? 20.392 -11.876 3.120 1.00 89.38 88 VAL A C 1
ATOM 652 O O . VAL A 1 88 ? 21.301 -11.396 2.445 1.00 89.38 88 VAL A O 1
ATOM 655 N N . ASN A 1 89 ? 20.617 -12.697 4.151 1.00 88.62 89 ASN A N 1
ATOM 656 C CA . ASN A 1 89 ? 21.955 -12.992 4.692 1.00 88.62 89 ASN A CA 1
ATOM 657 C C . ASN A 1 89 ? 22.794 -11.712 4.885 1.00 88.62 89 ASN A C 1
ATOM 659 O O . ASN A 1 89 ? 23.924 -11.624 4.412 1.00 88.62 89 ASN A O 1
ATOM 663 N N . ASP A 1 90 ? 22.188 -10.682 5.484 1.00 80.69 90 ASP A N 1
ATOM 664 C CA . ASP A 1 90 ? 22.774 -9.349 5.706 1.00 80.69 90 ASP A CA 1
ATOM 665 C C . ASP A 1 90 ? 23.083 -8.518 4.434 1.00 80.69 90 ASP A C 1
ATOM 667 O O . ASP A 1 90 ? 23.500 -7.363 4.535 1.00 80.69 90 ASP A O 1
ATOM 671 N N . GLY A 1 91 ? 22.799 -9.042 3.234 1.00 79.25 91 GLY A N 1
ATOM 672 C CA . GLY A 1 91 ? 22.944 -8.364 1.937 1.00 79.25 91 GLY A CA 1
ATOM 673 C C . GLY A 1 91 ? 21.618 -7.908 1.300 1.00 79.25 91 GLY A C 1
ATOM 674 O O . GLY A 1 91 ? 20.537 -8.195 1.822 1.00 79.25 91 GLY A O 1
ATOM 675 N N . PRO A 1 92 ? 21.656 -7.164 0.174 1.00 72.69 92 PRO A N 1
ATOM 676 C CA . PRO A 1 92 ? 20.453 -6.788 -0.570 1.00 72.69 92 PRO A CA 1
ATOM 677 C C . PRO A 1 92 ? 19.810 -8.002 -1.270 1.00 72.69 92 PRO A C 1
ATOM 679 O O . PRO A 1 92 ? 20.514 -8.956 -1.608 1.00 72.69 92 PRO A O 1
ATOM 682 N N . PRO A 1 93 ? 18.492 -7.972 -1.546 1.00 69.38 93 PRO A N 1
ATOM 683 C CA . PRO A 1 93 ? 17.833 -9.045 -2.283 1.00 69.38 93 PRO A CA 1
ATOM 684 C C . PRO A 1 93 ? 18.361 -9.139 -3.729 1.00 69.38 93 PRO A C 1
ATOM 686 O O . PRO A 1 93 ? 18.669 -8.109 -4.343 1.00 69.38 93 PRO A O 1
ATOM 689 N N . PRO A 1 94 ? 18.446 -10.351 -4.306 1.00 69.19 94 PRO A N 1
ATOM 690 C CA . PRO A 1 94 ? 18.876 -10.528 -5.687 1.00 69.19 94 PRO A CA 1
ATOM 691 C C . PRO A 1 94 ? 17.851 -9.927 -6.659 1.00 69.19 94 PRO A C 1
ATOM 693 O O . PRO A 1 94 ? 16.641 -10.062 -6.478 1.00 69.19 94 PRO A O 1
ATOM 696 N N . LYS A 1 95 ? 18.332 -9.283 -7.726 1.00 61.12 95 LYS A N 1
ATOM 697 C CA . LYS A 1 95 ? 17.500 -8.925 -8.884 1.00 61.12 95 LYS A CA 1
ATOM 698 C C . LYS A 1 95 ? 17.551 -10.049 -9.914 1.00 61.12 95 LYS A C 1
ATOM 700 O O . LYS A 1 95 ? 18.641 -10.449 -10.309 1.00 61.12 95 LYS A O 1
ATOM 705 N N . SER A 1 96 ? 16.399 -10.458 -10.435 1.00 61.47 96 SER A N 1
ATOM 706 C CA . SER A 1 96 ? 16.327 -11.169 -11.715 1.00 61.47 96 SER A CA 1
ATOM 707 C C . SER A 1 96 ? 14.983 -10.925 -12.394 1.00 61.47 96 SER A C 1
ATOM 709 O O . SER A 1 96 ? 13.935 -11.286 -11.859 1.00 61.47 96 SER A O 1
ATOM 711 N N . TRP A 1 97 ? 15.027 -10.324 -13.577 1.00 72.75 97 TRP A N 1
ATOM 712 C CA . TRP A 1 97 ? 13.908 -10.248 -14.508 1.00 72.75 97 TRP A CA 1
ATOM 713 C C . TRP A 1 97 ? 14.378 -10.888 -15.809 1.00 72.75 97 TRP A C 1
ATOM 715 O O . TRP A 1 97 ? 15.497 -10.621 -16.242 1.00 72.75 97 TRP A O 1
ATOM 725 N N . ASP A 1 98 ? 13.564 -11.770 -16.375 1.00 85.69 98 ASP A N 1
ATOM 726 C CA . ASP A 1 98 ? 13.873 -12.465 -17.620 1.00 85.69 98 ASP A CA 1
ATOM 727 C C . ASP A 1 98 ? 13.692 -11.533 -18.829 1.00 85.69 98 ASP A C 1
ATOM 729 O O . ASP A 1 98 ? 12.743 -10.750 -18.878 1.00 85.69 98 ASP A O 1
ATOM 733 N N . ASP A 1 99 ? 14.567 -11.633 -19.832 1.00 89.50 99 ASP A N 1
ATOM 734 C CA . ASP A 1 99 ? 14.564 -10.734 -21.000 1.00 89.50 99 ASP A CA 1
ATOM 735 C C . ASP A 1 99 ? 13.291 -10.835 -21.863 1.00 89.50 99 ASP A C 1
ATOM 737 O O . ASP A 1 99 ? 12.929 -9.891 -22.580 1.00 89.50 99 ASP A O 1
ATOM 741 N N . LEU A 1 100 ? 12.591 -11.975 -21.808 1.00 92.56 100 LEU A N 1
ATOM 742 C CA . LEU A 1 100 ? 11.329 -12.174 -22.519 1.00 92.56 100 LEU A CA 1
ATOM 743 C C . LEU A 1 100 ? 10.121 -11.691 -21.711 1.00 92.56 100 LEU A C 1
ATOM 745 O O . LEU A 1 100 ? 9.027 -11.605 -22.271 1.00 92.56 100 LEU A O 1
ATOM 749 N N . ALA A 1 101 ? 10.292 -11.321 -20.440 1.00 91.25 101 ALA A N 1
ATOM 750 C CA . ALA A 1 101 ? 9.187 -10.858 -19.619 1.00 91.25 101 ALA A CA 1
ATOM 751 C C . ALA A 1 101 ? 8.720 -9.479 -20.099 1.00 91.25 101 ALA A C 1
ATOM 753 O O . ALA A 1 101 ? 9.496 -8.649 -20.584 1.00 91.25 101 ALA A O 1
ATOM 754 N N . GLY A 1 102 ? 7.424 -9.212 -19.965 1.00 91.94 102 GLY A N 1
ATOM 755 C CA . GLY A 1 102 ? 6.843 -7.911 -20.286 1.00 91.94 102 GLY A CA 1
ATOM 756 C C . GLY A 1 102 ? 5.854 -7.962 -21.440 1.00 91.94 102 GLY A C 1
ATOM 757 O O . GLY A 1 102 ? 5.232 -8.987 -21.692 1.00 91.94 102 GLY A O 1
ATOM 758 N N . TYR A 1 103 ? 5.660 -6.813 -22.082 1.00 93.88 103 TYR A N 1
ATOM 759 C CA . TYR A 1 103 ? 4.518 -6.572 -22.960 1.00 93.88 103 TYR A CA 1
ATOM 760 C C . TYR A 1 103 ? 4.860 -6.769 -24.437 1.00 93.88 103 TYR A C 1
ATOM 762 O O . TYR A 1 103 ? 5.925 -6.342 -24.892 1.00 93.88 103 TYR A O 1
ATOM 770 N N . TYR A 1 104 ? 3.916 -7.353 -25.167 1.00 95.44 104 TYR A N 1
ATOM 771 C CA . TYR A 1 104 ? 3.960 -7.600 -26.604 1.00 95.44 104 TYR A CA 1
ATOM 772 C C . TYR A 1 104 ? 2.640 -7.175 -27.244 1.00 95.44 104 TYR A C 1
ATOM 774 O O . TYR A 1 104 ? 1.595 -7.182 -26.587 1.00 95.44 104 TYR A O 1
ATOM 782 N N . ARG A 1 105 ? 2.689 -6.788 -28.518 1.00 94.31 105 ARG A N 1
ATOM 783 C CA . ARG A 1 105 ? 1.476 -6.601 -29.325 1.00 94.31 105 ARG A CA 1
ATOM 784 C C . ARG A 1 105 ? 0.855 -7.953 -29.657 1.00 94.31 105 ARG A C 1
ATOM 786 O O . ARG A 1 105 ? 1.589 -8.932 -29.774 1.00 94.31 105 ARG A O 1
ATOM 793 N N . ILE A 1 106 ? -0.463 -7.967 -29.811 1.00 92.75 106 ILE A N 1
ATOM 794 C CA . ILE A 1 106 ? -1.245 -9.128 -30.246 1.00 92.75 106 ILE A CA 1
ATOM 795 C C . ILE A 1 106 ? -2.178 -8.714 -31.403 1.00 92.75 106 ILE A C 1
ATOM 797 O O . ILE A 1 106 ? -2.401 -7.513 -31.590 1.00 92.75 106 ILE A O 1
ATOM 801 N N . ASP A 1 107 ? -2.642 -9.666 -32.220 1.00 88.81 107 ASP A N 1
ATOM 802 C CA . ASP A 1 107 ? -3.216 -9.405 -33.559 1.00 88.81 107 ASP A CA 1
ATOM 803 C C . ASP A 1 107 ? -4.462 -8.507 -33.532 1.00 88.81 107 ASP A C 1
ATOM 805 O O . ASP A 1 107 ? -4.637 -7.616 -34.361 1.00 88.81 107 ASP A O 1
ATOM 809 N N . ASP A 1 108 ? -5.289 -8.652 -32.497 1.00 83.50 108 ASP A N 1
ATOM 810 C CA . ASP A 1 108 ? -6.505 -7.854 -32.291 1.00 83.50 108 ASP A CA 1
ATOM 811 C C . ASP A 1 108 ? -6.246 -6.371 -31.927 1.00 83.50 108 ASP A C 1
ATOM 813 O O . ASP A 1 108 ? -7.168 -5.620 -31.594 1.00 83.50 108 ASP A O 1
ATOM 817 N N . GLY A 1 109 ? -4.989 -5.923 -31.999 1.00 80.31 109 GLY A N 1
ATOM 818 C CA . GLY A 1 109 ? -4.552 -4.564 -31.684 1.00 80.31 109 GLY A CA 1
ATOM 819 C C . GLY A 1 109 ? -4.297 -4.324 -30.194 1.00 80.31 109 GLY A C 1
ATOM 820 O O . GLY A 1 109 ? -3.872 -3.222 -29.813 1.00 80.31 109 GLY A O 1
ATOM 821 N N . GLY A 1 110 ? -4.520 -5.340 -29.357 1.00 87.00 110 GLY A N 1
ATOM 822 C CA . GLY A 1 110 ? -4.288 -5.326 -27.923 1.00 87.00 110 GLY A CA 1
ATOM 823 C C . GLY A 1 110 ? -2.816 -5.434 -27.517 1.00 87.00 110 GLY A C 1
ATOM 824 O O . GLY A 1 110 ? -1.877 -5.369 -28.319 1.00 87.00 110 GLY A O 1
ATOM 825 N N . TRP A 1 111 ? -2.620 -5.580 -26.210 1.00 91.69 111 TRP A N 1
ATOM 826 C CA . TRP A 1 111 ? -1.331 -5.911 -25.613 1.00 91.69 111 TRP A CA 1
ATOM 827 C C . TRP A 1 111 ? -1.494 -7.133 -24.735 1.00 91.69 111 TRP A C 1
ATOM 829 O O . TRP A 1 111 ? -2.473 -7.236 -24.000 1.00 91.69 111 TRP A O 1
ATOM 839 N N . ILE A 1 112 ? -0.491 -7.995 -24.735 1.00 91.31 112 ILE A N 1
ATOM 840 C CA . ILE A 1 112 ? -0.402 -9.100 -23.797 1.00 91.31 112 ILE A CA 1
ATOM 841 C C . ILE A 1 112 ? 0.896 -9.016 -23.007 1.00 91.31 112 ILE A C 1
ATOM 843 O O . ILE A 1 112 ? 1.955 -8.692 -23.550 1.00 91.31 112 ILE A O 1
ATOM 847 N N . GLN A 1 113 ? 0.815 -9.262 -21.704 1.00 93.88 113 GLN A N 1
ATOM 848 C CA . GLN A 1 113 ? 1.989 -9.408 -20.858 1.00 93.88 113 GLN A CA 1
ATOM 849 C C . GLN A 1 113 ? 2.332 -10.886 -20.718 1.00 93.88 113 GLN A C 1
ATOM 851 O O . GLN A 1 113 ? 1.490 -11.665 -20.277 1.00 93.88 113 GLN A O 1
ATOM 856 N N . LEU A 1 114 ? 3.572 -11.260 -21.029 1.00 94.25 114 LEU A N 1
ATOM 857 C CA . LEU A 1 114 ? 4.109 -12.585 -20.730 1.00 94.25 114 LEU A CA 1
ATOM 858 C C . LEU A 1 114 ? 4.933 -12.533 -19.441 1.00 94.25 114 LEU A C 1
ATOM 860 O O . LEU A 1 114 ? 5.779 -11.647 -19.270 1.00 94.25 114 LEU A O 1
ATOM 864 N N . HIS A 1 115 ? 4.721 -13.493 -18.540 1.00 90.75 115 HIS A N 1
ATOM 865 C CA . HIS A 1 115 ? 5.523 -13.643 -17.329 1.00 90.75 115 HIS A CA 1
ATOM 866 C C . HIS A 1 115 ? 6.492 -14.829 -17.448 1.00 90.75 115 HIS A C 1
ATOM 868 O O . HIS A 1 115 ? 6.191 -15.951 -17.030 1.00 90.75 115 HIS A O 1
ATOM 874 N N . THR A 1 116 ? 7.700 -14.563 -17.951 1.00 91.25 116 THR A N 1
ATOM 875 C CA . THR A 1 116 ? 8.743 -15.572 -18.226 1.00 91.25 116 THR A CA 1
ATOM 876 C C . THR A 1 116 ? 9.823 -15.671 -17.143 1.00 91.25 116 THR A C 1
ATOM 878 O O . THR A 1 116 ? 10.817 -16.362 -17.334 1.00 91.25 116 THR A O 1
ATOM 881 N N . ASN A 1 117 ? 9.648 -15.033 -15.977 1.00 86.19 117 ASN A N 1
ATOM 882 C CA . ASN A 1 117 ? 10.674 -15.047 -14.918 1.00 86.19 117 ASN A CA 1
ATOM 883 C C . ASN A 1 117 ? 10.927 -16.445 -14.310 1.00 86.19 117 ASN A C 1
ATOM 885 O O . ASN A 1 117 ? 11.929 -16.645 -13.628 1.00 86.19 117 ASN A O 1
ATOM 889 N N . PHE A 1 118 ? 10.030 -17.411 -14.540 1.00 83.00 118 PHE A N 1
ATOM 890 C CA . PHE A 1 118 ? 10.230 -18.811 -14.169 1.00 83.00 118 PHE A CA 1
ATOM 891 C C . PHE A 1 118 ? 10.781 -19.594 -15.371 1.00 83.00 118 PHE A C 1
ATOM 893 O O . PHE A 1 118 ? 10.176 -19.514 -16.443 1.00 83.00 118 PHE A O 1
ATOM 900 N N . PRO A 1 119 ? 11.841 -20.416 -15.222 1.00 87.06 119 PRO A N 1
ATOM 901 C CA . PRO A 1 119 ? 12.414 -21.169 -16.343 1.00 87.06 119 PRO A CA 1
ATOM 902 C C . PR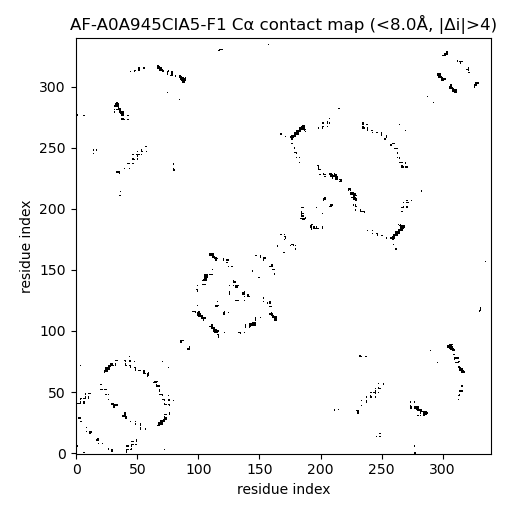O A 1 119 ? 11.398 -22.032 -17.106 1.00 87.06 119 PRO A C 1
ATOM 904 O O . PRO A 1 119 ? 11.428 -22.080 -18.333 1.00 87.06 119 PRO A O 1
ATOM 907 N N . HIS A 1 120 ? 10.455 -22.660 -16.396 1.00 85.25 120 HIS A N 1
ATOM 908 C CA . HIS A 1 120 ? 9.403 -23.468 -17.017 1.00 85.25 120 HIS A CA 1
ATOM 909 C C . HIS A 1 120 ? 8.344 -22.615 -17.736 1.00 85.25 120 HIS A C 1
ATOM 911 O O . HIS A 1 120 ? 7.877 -23.027 -18.790 1.00 85.25 120 HIS A O 1
ATOM 917 N N . HIS A 1 121 ? 8.021 -21.406 -17.252 1.00 89.06 121 HIS A N 1
ATOM 918 C CA . HIS A 1 121 ? 7.179 -20.471 -18.010 1.00 89.06 121 HIS A CA 1
ATOM 919 C C . HIS A 1 121 ? 7.890 -19.988 -19.271 1.00 89.06 121 HIS A C 1
ATOM 921 O O . HIS A 1 121 ? 7.290 -19.987 -20.340 1.00 89.06 121 HIS A O 1
ATOM 927 N N . ARG A 1 122 ? 9.170 -19.596 -19.165 1.00 92.31 122 ARG A N 1
ATOM 928 C CA . ARG A 1 122 ? 9.981 -19.190 -20.320 1.00 92.31 122 ARG A CA 1
ATOM 929 C C . ARG A 1 122 ? 9.953 -20.278 -21.389 1.00 92.31 122 ARG A C 1
ATOM 931 O O . ARG A 1 122 ? 9.583 -19.998 -22.522 1.00 92.31 122 ARG A O 1
ATOM 938 N N . GLN A 1 123 ? 10.293 -21.514 -21.022 1.00 93.94 123 GLN A N 1
ATOM 939 C CA . GLN A 1 123 ? 10.298 -22.628 -21.967 1.00 93.94 123 GLN A CA 1
ATOM 940 C C . GLN A 1 123 ? 8.895 -22.948 -22.493 1.00 93.94 123 GLN A C 1
ATOM 942 O O . GLN A 1 123 ? 8.736 -23.209 -23.680 1.00 93.94 123 GLN A O 1
ATOM 947 N N . GLY A 1 124 ? 7.875 -22.898 -21.636 1.00 94.69 124 GLY A N 1
ATOM 948 C CA . GLY A 1 124 ? 6.492 -23.145 -22.023 1.00 94.69 124 GLY A CA 1
ATOM 949 C C . GLY A 1 124 ? 5.968 -22.143 -23.052 1.00 94.69 124 GLY A C 1
ATOM 950 O O . GLY A 1 124 ? 5.382 -22.562 -24.043 1.00 94.69 124 GLY A O 1
ATOM 951 N N . PHE A 1 125 ? 6.257 -20.846 -22.894 1.00 96.50 125 PHE A N 1
ATOM 952 C CA . PHE A 1 125 ? 5.905 -19.834 -23.897 1.00 96.50 125 PHE A CA 1
ATOM 953 C C . PHE A 1 125 ? 6.633 -20.050 -25.225 1.00 96.50 125 PHE A C 1
ATOM 955 O O . PHE A 1 125 ? 6.016 -19.914 -26.275 1.00 96.50 125 PHE A O 1
ATOM 962 N N . LEU A 1 126 ? 7.915 -20.427 -25.197 1.00 97.31 126 LEU A N 1
ATOM 963 C CA . LEU A 1 126 ? 8.672 -20.732 -26.419 1.00 97.31 126 LEU A CA 1
ATOM 964 C C . LEU A 1 126 ? 8.133 -21.970 -27.139 1.00 97.31 126 LEU A C 1
ATOM 966 O O . LEU A 1 126 ? 8.061 -21.977 -28.364 1.00 97.31 126 LEU A O 1
ATOM 970 N N . ASN A 1 127 ? 7.708 -22.988 -26.386 1.00 96.88 127 ASN A N 1
ATOM 971 C CA . ASN A 1 127 ? 7.074 -24.181 -26.941 1.00 96.88 127 ASN A CA 1
ATOM 972 C C . ASN A 1 127 ? 5.698 -23.859 -27.544 1.00 96.88 127 ASN A C 1
ATOM 974 O O . ASN A 1 127 ? 5.415 -24.304 -28.651 1.00 96.88 127 ASN A O 1
ATOM 978 N N . LEU A 1 128 ? 4.869 -23.077 -26.840 1.00 96.38 128 LEU A N 1
ATOM 979 C CA . LEU A 1 128 ? 3.534 -22.676 -27.298 1.00 96.38 128 LEU A CA 1
ATOM 980 C C . LEU A 1 128 ? 3.601 -21.809 -28.564 1.00 96.38 128 LEU A C 1
ATOM 982 O O . LEU A 1 128 ? 2.820 -21.998 -29.490 1.00 96.38 128 LEU A O 1
ATOM 986 N N . LEU A 1 129 ? 4.548 -20.871 -28.611 1.00 96.38 129 LEU A N 1
ATOM 987 C CA . LEU A 1 129 ? 4.739 -19.969 -29.749 1.00 96.38 129 LEU A CA 1
ATOM 988 C C . LEU A 1 129 ? 5.560 -20.592 -30.886 1.00 96.38 129 LEU A C 1
ATOM 990 O O . LEU A 1 129 ? 5.568 -20.051 -31.989 1.00 96.38 129 LEU A O 1
ATOM 994 N N . GLY A 1 130 ? 6.270 -21.696 -30.628 1.00 96.62 130 GLY A N 1
ATOM 995 C CA . GLY A 1 130 ? 7.141 -22.354 -31.603 1.00 96.62 130 GLY A CA 1
ATOM 996 C C . GLY A 1 130 ? 8.258 -21.445 -32.124 1.00 96.62 130 GLY A C 1
ATOM 997 O O . GLY A 1 130 ? 8.552 -21.470 -33.319 1.00 96.62 130 GLY A O 1
ATOM 998 N N . CYS A 1 131 ? 8.848 -20.608 -31.261 1.00 96.44 131 CYS A N 1
ATOM 999 C CA . CYS A 1 131 ? 9.756 -19.536 -31.676 1.00 96.44 131 CYS A CA 1
ATOM 1000 C C . CYS A 1 131 ? 11.102 -19.533 -30.933 1.00 96.44 131 CYS A C 1
ATOM 1002 O O . CYS A 1 131 ? 11.257 -20.094 -29.848 1.00 96.44 131 CYS A O 1
ATOM 1004 N N . GLU A 1 132 ? 12.078 -18.828 -31.508 1.00 95.75 132 GLU A N 1
ATOM 1005 C CA . GLU A 1 132 ? 13.384 -18.595 -30.885 1.00 95.75 132 GLU A CA 1
ATOM 1006 C C . GLU A 1 132 ? 13.271 -17.741 -29.604 1.00 95.75 132 GLU A C 1
ATOM 1008 O O . GLU A 1 132 ? 12.368 -16.903 -29.496 1.00 95.75 132 GLU A O 1
ATOM 1013 N N . PRO A 1 133 ? 14.208 -17.873 -28.640 1.00 95.62 133 PRO A N 1
ATOM 1014 C CA . PRO A 1 133 ? 14.178 -17.188 -27.347 1.00 95.62 133 PRO A CA 1
ATOM 1015 C C . PRO A 1 133 ? 14.594 -15.712 -27.420 1.00 95.62 133 PRO A C 1
ATOM 1017 O O . PRO A 1 133 ? 15.428 -15.241 -26.644 1.00 95.62 133 PRO A O 1
ATOM 1020 N N . THR A 1 134 ? 14.000 -14.964 -28.347 1.00 96.81 134 THR A N 1
ATOM 1021 C CA . THR A 1 134 ? 14.247 -13.535 -28.549 1.00 96.81 134 THR A CA 1
ATOM 1022 C C . THR A 1 134 ? 12.937 -12.760 -28.521 1.00 96.81 134 THR A C 1
ATOM 1024 O O . THR A 1 134 ? 11.905 -13.244 -28.982 1.00 96.81 134 THR A O 1
ATOM 1027 N N . ARG A 1 135 ? 12.971 -11.517 -28.024 1.00 95.56 135 ARG A N 1
ATOM 1028 C CA . ARG A 1 135 ? 11.775 -10.658 -28.004 1.00 95.56 135 ARG A CA 1
ATOM 1029 C C . ARG A 1 135 ? 11.175 -10.445 -29.395 1.00 95.56 135 ARG A C 1
ATOM 1031 O O . ARG A 1 135 ? 9.964 -10.326 -29.505 1.00 95.56 135 ARG A O 1
ATOM 1038 N N . ALA A 1 136 ? 12.013 -10.383 -30.432 1.00 97.25 136 ALA A N 1
ATOM 1039 C CA . ALA A 1 136 ? 11.563 -10.213 -31.811 1.00 97.25 136 ALA A CA 1
ATOM 1040 C C . ALA A 1 136 ? 10.769 -11.436 -32.290 1.00 97.25 136 ALA A C 1
ATOM 1042 O O . ALA A 1 136 ? 9.634 -11.283 -32.719 1.00 97.25 136 ALA A O 1
ATOM 1043 N N . ALA A 1 137 ? 11.307 -12.646 -32.110 1.00 97.00 137 ALA A N 1
ATOM 1044 C CA . ALA A 1 137 ? 10.617 -13.872 -32.509 1.00 97.00 137 ALA A CA 1
ATOM 1045 C C . ALA A 1 137 ? 9.318 -14.104 -31.714 1.00 97.00 137 ALA A C 1
ATOM 1047 O O . ALA A 1 137 ? 8.310 -14.499 -32.292 1.00 97.00 137 ALA A O 1
ATOM 1048 N N . VAL A 1 138 ? 9.317 -13.796 -30.410 1.00 97.06 138 VAL A N 1
ATOM 1049 C CA . VAL A 1 138 ? 8.100 -13.834 -29.578 1.00 97.06 138 VAL A CA 1
ATOM 1050 C C . VAL A 1 138 ? 7.058 -12.834 -30.087 1.00 97.06 138 VAL A C 1
ATOM 1052 O O . VAL A 1 138 ? 5.884 -13.175 -30.197 1.00 97.06 138 VAL A O 1
ATOM 1055 N N . GLN A 1 139 ? 7.476 -11.610 -30.430 1.00 96.94 139 GLN A N 1
ATOM 1056 C CA . GLN A 1 139 ? 6.579 -10.603 -30.998 1.00 96.94 139 GLN A CA 1
ATOM 1057 C C . GLN A 1 139 ? 5.992 -11.056 -32.340 1.00 96.94 139 GLN A C 1
ATOM 1059 O O . GLN A 1 139 ? 4.794 -10.895 -32.555 1.00 96.94 139 GLN A O 1
ATOM 1064 N N . ASP A 1 140 ? 6.810 -11.623 -33.226 1.00 96.38 140 ASP A N 1
ATOM 1065 C CA . ASP A 1 140 ? 6.361 -12.089 -34.538 1.00 96.38 140 ASP A CA 1
ATOM 1066 C C . ASP A 1 140 ? 5.358 -13.240 -34.416 1.00 96.38 140 ASP A C 1
ATOM 1068 O O . ASP A 1 140 ? 4.336 -13.235 -35.100 1.00 96.38 140 ASP A O 1
ATOM 1072 N N . ALA A 1 141 ? 5.601 -14.181 -33.500 1.00 95.94 141 ALA A N 1
ATOM 1073 C CA . ALA A 1 141 ? 4.690 -15.292 -33.247 1.00 95.94 141 ALA A CA 1
ATOM 1074 C C . ALA A 1 141 ? 3.335 -14.818 -32.691 1.00 95.94 141 ALA A C 1
ATOM 1076 O O . ALA A 1 141 ? 2.293 -15.322 -33.102 1.00 95.94 141 ALA A O 1
ATOM 1077 N N . LEU A 1 142 ? 3.327 -13.816 -31.804 1.00 95.56 142 LEU A N 1
ATOM 1078 C CA . LEU A 1 142 ? 2.100 -13.255 -31.222 1.00 95.56 142 LEU A CA 1
ATOM 1079 C C . LEU A 1 142 ? 1.235 -12.471 -32.220 1.00 95.56 142 LEU A C 1
ATOM 1081 O O . LEU A 1 142 ? 0.037 -12.320 -31.986 1.00 95.56 142 LEU A O 1
ATOM 1085 N N . ASN A 1 143 ? 1.796 -12.015 -33.343 1.00 90.88 143 ASN A N 1
ATOM 1086 C CA . ASN A 1 143 ? 1.031 -11.320 -34.384 1.00 90.88 143 ASN A CA 1
ATOM 1087 C C . ASN A 1 143 ? 0.002 -12.226 -35.092 1.00 90.88 143 ASN A C 1
ATOM 1089 O O . ASN A 1 143 ? -0.795 -11.720 -35.866 1.00 90.88 143 ASN A O 1
ATOM 1093 N N . GLY A 1 144 ? 0.023 -13.546 -34.874 1.00 89.12 144 GLY A N 1
ATOM 1094 C CA . GLY A 1 144 ? -0.965 -14.483 -35.428 1.00 89.12 144 GLY A CA 1
ATOM 1095 C C . GLY A 1 144 ? -2.084 -14.883 -34.462 1.00 89.12 144 GLY A C 1
ATOM 1096 O O . GLY A 1 144 ? -2.870 -15.771 -34.790 1.00 89.12 144 GLY A O 1
ATOM 1097 N N . TRP A 1 145 ? -2.130 -14.294 -33.266 1.00 94.50 145 TRP A N 1
ATOM 1098 C CA . TRP A 1 145 ? -3.022 -14.711 -32.186 1.00 94.50 145 TRP A CA 1
ATOM 1099 C C . TRP A 1 145 ? -4.067 -13.651 -31.839 1.00 94.50 145 TRP A C 1
ATOM 1101 O O . TRP A 1 145 ? -3.735 -12.480 -31.678 1.00 94.50 145 TRP A O 1
ATOM 1111 N N . GLU A 1 146 ? -5.312 -14.079 -31.612 1.00 93.12 146 GLU A N 1
ATOM 1112 C CA . GLU A 1 146 ? -6.320 -13.266 -30.920 1.00 93.12 146 GLU A CA 1
ATOM 1113 C C . GLU A 1 146 ? -6.058 -13.286 -29.406 1.00 93.12 146 GLU A C 1
ATOM 1115 O O . GLU A 1 146 ? -5.685 -14.319 -28.840 1.00 93.12 146 GLU A O 1
ATOM 1120 N N . GLY A 1 147 ? -6.214 -12.135 -28.749 1.00 87.62 147 GLY A N 1
ATOM 1121 C CA . GLY A 1 147 ? -5.730 -11.897 -27.398 1.00 87.62 147 GLY A CA 1
ATOM 1122 C C . GLY A 1 147 ? -6.357 -12.776 -26.328 1.00 87.62 147 GLY A C 1
ATOM 1123 O O . GLY A 1 147 ? -5.637 -13.326 -25.490 1.00 87.62 147 GLY A O 1
ATOM 1124 N N . ALA A 1 148 ? -7.684 -12.911 -26.340 1.00 84.44 148 ALA A N 1
ATOM 1125 C CA . ALA A 1 148 ? -8.391 -13.720 -25.354 1.00 84.44 148 ALA A CA 1
ATOM 1126 C C . ALA A 1 148 ? -8.122 -15.214 -25.570 1.00 84.44 148 ALA A C 1
ATOM 1128 O O . ALA A 1 148 ? -7.915 -15.946 -24.604 1.00 84.44 148 ALA A O 1
ATOM 1129 N N . THR A 1 149 ? -8.063 -15.646 -26.830 1.00 90.56 149 THR A N 1
ATOM 1130 C CA . THR A 1 149 ? -7.743 -17.022 -27.215 1.00 90.56 149 THR A CA 1
ATOM 1131 C C . THR A 1 149 ? -6.337 -17.402 -26.767 1.00 90.56 149 THR A C 1
ATOM 1133 O O . THR A 1 149 ? -6.171 -18.427 -26.114 1.00 90.56 149 THR A O 1
ATOM 1136 N N . PHE A 1 150 ? -5.324 -16.571 -27.033 1.00 94.31 150 PHE A N 1
ATOM 1137 C CA . PHE A 1 150 ? -3.964 -16.872 -26.579 1.00 94.31 150 PHE A CA 1
ATOM 1138 C C . PHE A 1 150 ? -3.856 -16.897 -25.055 1.00 94.31 150 PHE A C 1
ATOM 1140 O O . PHE A 1 150 ? -3.195 -17.774 -24.510 1.00 94.31 150 PHE A O 1
ATOM 1147 N N . GLU A 1 151 ? -4.473 -15.943 -24.349 1.00 88.75 151 GLU A N 1
ATOM 1148 C CA . GLU A 1 151 ? -4.430 -15.929 -22.883 1.00 88.75 151 GLU A CA 1
ATOM 1149 C C . GLU A 1 151 ? -5.052 -17.208 -22.299 1.00 88.75 151 GLU A C 1
ATOM 1151 O O . GLU A 1 151 ? -4.500 -17.776 -21.355 1.00 88.75 151 GLU A O 1
ATOM 1156 N N . GLN A 1 152 ? -6.154 -17.683 -22.889 1.00 83.81 152 GLN A N 1
ATOM 1157 C CA . GLN A 1 152 ? -6.805 -18.936 -22.513 1.00 83.81 152 GLN A CA 1
ATOM 1158 C C . GLN A 1 152 ? -5.911 -20.152 -22.804 1.00 83.81 152 GLN A C 1
ATOM 1160 O O . GLN A 1 152 ? -5.683 -20.961 -21.908 1.00 83.81 152 GLN A O 1
ATOM 1165 N N . GLU A 1 153 ? -5.348 -20.255 -24.008 1.00 92.44 153 GLU A N 1
ATOM 1166 C CA . GLU A 1 153 ? -4.431 -21.339 -24.395 1.00 92.44 153 GLU A CA 1
ATOM 1167 C C . GLU A 1 153 ? -3.184 -21.376 -23.501 1.00 92.44 153 GLU A C 1
ATOM 1169 O O . GLU A 1 153 ? -2.783 -22.432 -23.009 1.00 92.44 153 GLU A O 1
ATOM 1174 N N . ALA A 1 154 ? -2.588 -20.217 -23.214 1.00 89.50 154 ALA A N 1
ATOM 1175 C CA . ALA A 1 154 ? -1.467 -20.101 -22.291 1.00 89.50 154 ALA A CA 1
ATOM 1176 C C . ALA A 1 154 ? -1.846 -20.591 -20.883 1.00 89.50 154 ALA A C 1
ATOM 1178 O O . ALA A 1 154 ? -1.080 -21.342 -20.275 1.00 89.50 154 ALA A O 1
ATOM 1179 N N . ALA A 1 155 ? -3.031 -20.228 -20.384 1.00 81.44 155 ALA A N 1
ATOM 1180 C CA . ALA A 1 155 ? -3.525 -20.691 -19.090 1.00 81.44 155 ALA A CA 1
ATOM 1181 C C . ALA A 1 155 ? -3.757 -22.214 -19.055 1.00 81.44 155 ALA A C 1
ATOM 1183 O O . ALA A 1 155 ? -3.410 -22.857 -18.063 1.00 81.44 155 ALA A O 1
ATOM 1184 N N . GLU A 1 156 ? -4.277 -22.810 -20.133 1.00 86.44 156 GLU A N 1
ATOM 1185 C CA . GLU A 1 156 ? -4.462 -24.266 -20.265 1.00 86.44 156 GLU A CA 1
ATOM 1186 C C . GLU A 1 156 ? -3.130 -25.033 -20.275 1.00 86.44 156 GLU A C 1
ATOM 1188 O O . GLU A 1 156 ? -3.050 -26.149 -19.760 1.00 86.44 156 GLU A O 1
ATOM 1193 N N . HIS A 1 157 ? -2.056 -24.399 -20.753 1.00 87.75 157 HIS A N 1
ATOM 1194 C CA . HIS A 1 157 ? -0.682 -24.905 -20.668 1.00 87.75 157 HIS A CA 1
ATOM 1195 C C . HIS A 1 157 ? 0.017 -24.574 -19.333 1.00 87.75 157 HIS A C 1
ATOM 1197 O O . HIS A 1 157 ? 1.216 -24.822 -19.181 1.00 87.75 157 HIS A O 1
ATOM 1203 N N . GLY A 1 158 ? -0.703 -24.012 -18.355 1.00 81.06 158 GLY A N 1
ATOM 1204 C CA . GLY A 1 158 ? -0.163 -23.644 -17.043 1.00 81.06 158 GLY A CA 1
ATOM 1205 C C . GLY A 1 158 ? 0.792 -22.445 -17.072 1.00 81.06 158 GLY A C 1
ATOM 1206 O O . GLY A 1 158 ? 1.611 -22.292 -16.167 1.00 81.06 158 GLY A O 1
ATOM 1207 N N . LEU A 1 159 ? 0.723 -21.608 -18.109 1.00 87.12 159 LEU A N 1
ATOM 1208 C CA . LEU A 1 159 ? 1.566 -20.427 -18.282 1.00 87.12 159 LEU A CA 1
ATOM 1209 C C . LEU A 1 159 ? 0.877 -19.173 -17.739 1.00 87.12 159 LEU A C 1
ATOM 1211 O O . LEU A 1 159 ? -0.344 -19.039 -17.750 1.00 87.12 159 LEU A O 1
ATOM 1215 N N . CYS A 1 160 ? 1.684 -18.216 -17.279 1.00 85.25 160 CYS A N 1
ATOM 1216 C CA . CYS A 1 160 ? 1.191 -16.953 -16.740 1.00 85.25 160 CYS A CA 1
ATOM 1217 C C . CYS A 1 160 ? 1.347 -15.828 -17.768 1.00 85.25 160 CYS A C 1
ATOM 1219 O O . CYS A 1 160 ? 2.446 -15.308 -17.990 1.00 85.25 160 CYS A O 1
ATOM 1221 N N . SER A 1 161 ? 0.233 -15.451 -18.387 1.00 88.62 161 SER A N 1
ATOM 1222 C CA . SER A 1 161 ? 0.101 -14.264 -19.231 1.00 88.62 161 SER A CA 1
ATOM 1223 C C . SER A 1 161 ? -1.161 -13.492 -18.876 1.00 88.62 161 SER A C 1
ATOM 1225 O O . SER A 1 161 ? -2.084 -14.046 -18.286 1.00 88.62 161 SER A O 1
ATOM 1227 N N . GLY A 1 162 ? -1.199 -12.214 -19.241 1.00 85.56 162 GLY A N 1
ATOM 1228 C CA . GLY A 1 162 ? -2.373 -11.370 -19.051 1.00 85.56 162 GLY A CA 1
ATOM 1229 C C . GLY A 1 162 ? -2.656 -10.526 -20.282 1.00 85.56 162 GLY A C 1
ATOM 1230 O O . GLY A 1 162 ? -1.833 -9.681 -20.646 1.00 85.56 162 GLY A O 1
ATOM 1231 N N . LEU A 1 163 ? -3.821 -10.721 -20.899 1.00 85.75 163 LEU A N 1
ATOM 1232 C CA . LEU A 1 163 ? -4.356 -9.806 -21.897 1.00 85.75 163 LEU A CA 1
ATOM 1233 C C . LEU A 1 163 ? -4.688 -8.483 -21.206 1.00 85.75 163 LEU A C 1
ATOM 1235 O O . LEU A 1 163 ? -5.397 -8.446 -20.191 1.00 85.75 163 LEU A O 1
ATOM 1239 N N . LEU A 1 164 ? -4.181 -7.384 -21.762 1.00 81.12 164 LEU A N 1
ATOM 1240 C CA . LEU A 1 164 ? -4.465 -6.046 -21.274 1.00 81.12 164 LEU A CA 1
ATOM 1241 C C . LEU A 1 164 ? -5.960 -5.757 -21.433 1.00 81.12 164 LEU A C 1
ATOM 1243 O O . LEU A 1 164 ? -6.450 -5.498 -22.529 1.00 81.12 164 LEU A O 1
ATOM 1247 N N . ARG A 1 165 ? -6.676 -5.752 -20.310 1.00 72.94 165 ARG A N 1
ATOM 1248 C CA . ARG A 1 165 ? -8.079 -5.340 -20.232 1.00 72.94 165 ARG A CA 1
ATOM 1249 C C . ARG A 1 165 ? -8.150 -3.895 -19.771 1.00 72.94 165 ARG A C 1
ATOM 1251 O O . ARG A 1 165 ? -7.471 -3.505 -18.823 1.00 72.94 165 ARG A O 1
ATOM 1258 N N . SER A 1 166 ? -8.962 -3.097 -20.448 1.00 68.75 166 SER A N 1
ATOM 1259 C CA . SER A 1 166 ? -8.875 -1.639 -20.370 1.00 68.75 166 SER A CA 1
ATOM 1260 C C . SER A 1 166 ? -9.841 -0.994 -19.375 1.00 68.75 166 SER A C 1
ATOM 1262 O O . SER A 1 166 ? -9.637 0.173 -19.038 1.00 68.75 166 SER A O 1
ATOM 1264 N N . SER A 1 167 ? -10.843 -1.703 -18.831 1.00 83.69 167 SER A N 1
ATOM 1265 C CA . SER A 1 167 ? -11.743 -1.085 -17.849 1.00 83.69 167 SER A CA 1
ATOM 1266 C C . SER A 1 167 ? -12.214 -1.994 -16.711 1.00 83.69 167 SER A C 1
ATOM 1268 O O . SER A 1 167 ? -12.447 -3.195 -16.862 1.00 83.69 167 SER A O 1
ATOM 1270 N N . ALA A 1 168 ? -12.438 -1.376 -15.547 1.00 86.50 168 ALA A N 1
ATOM 1271 C CA . ALA A 1 168 ? -13.144 -2.011 -14.438 1.00 86.50 168 ALA A CA 1
ATOM 1272 C C . ALA A 1 168 ? -14.578 -2.419 -14.827 1.00 86.50 168 ALA A C 1
ATOM 1274 O O . ALA A 1 168 ? -15.115 -3.367 -14.257 1.00 86.50 168 ALA A O 1
ATOM 1275 N N . GLN A 1 169 ? -15.190 -1.751 -15.817 1.00 88.19 169 GLN A N 1
ATOM 1276 C CA . GLN A 1 169 ? -16.488 -2.163 -16.351 1.00 88.19 169 GLN A CA 1
ATOM 1277 C C . GLN A 1 169 ? -16.405 -3.503 -17.086 1.00 88.19 169 GLN A C 1
ATOM 1279 O O . GLN A 1 169 ? -17.278 -4.344 -16.886 1.00 88.19 169 GLN A O 1
ATOM 1284 N N . ASP A 1 170 ? -15.365 -3.739 -17.885 1.00 87.25 170 ASP A N 1
ATOM 1285 C CA . ASP A 1 170 ? -15.187 -5.019 -18.581 1.00 87.25 170 ASP A CA 1
ATOM 1286 C C . ASP A 1 170 ? -14.964 -6.153 -17.583 1.00 87.25 170 ASP A C 1
ATOM 1288 O O . ASP A 1 170 ? -15.621 -7.192 -17.666 1.00 87.25 170 ASP A O 1
ATOM 1292 N N . LEU A 1 171 ? -14.130 -5.917 -16.563 1.00 88.00 171 LEU A N 1
ATOM 1293 C CA . LEU A 1 171 ? -13.951 -6.846 -15.444 1.00 88.00 171 LEU A CA 1
ATOM 1294 C C . LEU A 1 171 ? -15.276 -7.148 -14.730 1.00 88.00 171 LEU A C 1
ATOM 1296 O O . LEU A 1 171 ? -15.569 -8.309 -14.448 1.00 88.00 171 LEU A O 1
ATOM 1300 N N . ALA A 1 172 ? -16.104 -6.132 -14.480 1.00 92.56 172 ALA A N 1
ATOM 1301 C CA . ALA A 1 172 ? -17.411 -6.308 -13.853 1.00 92.56 172 ALA A CA 1
ATOM 1302 C C . ALA A 1 172 ? -18.412 -7.081 -14.728 1.00 92.56 172 ALA A C 1
ATOM 1304 O O . ALA A 1 172 ? -19.229 -7.814 -14.174 1.00 92.56 172 ALA A O 1
ATOM 1305 N N . ARG A 1 173 ? -18.352 -6.949 -16.063 1.00 89.00 173 ARG A N 1
ATOM 1306 C CA . ARG A 1 173 ? -19.170 -7.747 -16.996 1.00 89.00 173 ARG A CA 1
ATOM 1307 C C . ARG A 1 173 ? -18.749 -9.214 -16.999 1.00 89.00 173 ARG A C 1
ATOM 1309 O O . ARG A 1 173 ? -19.613 -10.082 -16.970 1.00 89.00 173 ARG A O 1
ATOM 1316 N N . MET A 1 174 ? -17.443 -9.488 -17.005 1.00 85.56 174 MET A N 1
ATOM 1317 C CA . MET A 1 174 ? -16.919 -10.861 -16.991 1.00 85.56 174 MET A CA 1
ATOM 1318 C C . MET A 1 174 ? -17.131 -11.552 -15.643 1.00 85.56 174 MET A C 1
ATOM 1320 O O . MET A 1 174 ? -17.424 -12.744 -15.590 1.00 85.56 174 MET A O 1
ATOM 1324 N N . ARG A 1 175 ? -16.986 -10.812 -14.539 1.00 88.69 175 ARG A N 1
ATOM 1325 C CA . ARG A 1 175 ? -17.148 -11.341 -13.184 1.00 88.69 175 ARG A CA 1
ATOM 1326 C C . ARG A 1 175 ? -17.976 -10.385 -12.319 1.00 88.69 175 ARG A C 1
ATOM 1328 O O . ARG A 1 175 ? -17.408 -9.586 -11.567 1.00 88.69 175 ARG A O 1
ATOM 1335 N N . PRO A 1 176 ? -19.317 -10.475 -12.377 1.00 94.44 176 PRO A N 1
ATOM 1336 C CA . PRO A 1 176 ? -20.191 -9.708 -11.499 1.00 94.44 176 PRO A CA 1
ATOM 1337 C C . PRO A 1 176 ? -19.832 -9.924 -10.023 1.00 94.44 176 PRO A C 1
ATOM 1339 O O . PRO A 1 176 ? -19.587 -11.048 -9.585 1.00 94.44 176 PRO A O 1
ATOM 1342 N N . GLY A 1 177 ? -19.762 -8.838 -9.255 1.00 95.06 177 GLY A N 1
ATOM 1343 C CA . GLY A 1 177 ? -19.298 -8.861 -7.868 1.00 95.06 177 GLY A CA 1
ATOM 1344 C C . GLY A 1 177 ? -17.783 -8.709 -7.699 1.00 95.06 177 GLY A C 1
ATOM 1345 O O . GLY A 1 177 ? -17.278 -8.871 -6.588 1.00 95.06 177 GLY A O 1
ATOM 1346 N N . ILE A 1 178 ? -17.012 -8.417 -8.749 1.00 95.44 178 ILE A N 1
ATOM 1347 C CA . ILE A 1 178 ? -15.581 -8.121 -8.596 1.00 95.44 178 ILE A CA 1
ATOM 1348 C C . ILE A 1 178 ? -15.358 -6.775 -7.884 1.00 95.44 178 ILE A C 1
ATOM 1350 O O . ILE A 1 178 ? -16.123 -5.823 -8.047 1.00 95.44 178 ILE A O 1
ATOM 1354 N N . VAL A 1 179 ? -14.293 -6.705 -7.085 1.00 97.06 179 VAL A N 1
ATOM 1355 C CA . VAL A 1 179 ? -13.748 -5.447 -6.565 1.00 97.06 179 VAL A CA 1
ATOM 1356 C C . VAL A 1 179 ? -12.487 -5.141 -7.359 1.00 97.06 179 VAL A C 1
ATOM 1358 O O . VAL A 1 179 ? -11.544 -5.929 -7.347 1.00 97.06 179 VAL A O 1
ATOM 1361 N N . CYS A 1 180 ? -12.479 -4.009 -8.053 1.00 96.00 180 CYS A N 1
ATOM 1362 C CA . CYS A 1 180 ? -11.331 -3.522 -8.806 1.00 96.00 180 CYS A CA 1
ATOM 1363 C C . CYS A 1 180 ? -10.715 -2.331 -8.076 1.00 96.00 180 CYS A C 1
ATOM 1365 O O . CYS A 1 180 ? -11.431 -1.420 -7.667 1.00 96.00 180 CYS A O 1
ATOM 1367 N N . VAL A 1 181 ? -9.390 -2.302 -7.964 1.00 96.00 181 VAL A N 1
ATOM 1368 C CA . VAL A 1 181 ? -8.649 -1.128 -7.495 1.00 96.00 181 VAL A CA 1
ATOM 1369 C C . VAL A 1 181 ? -7.792 -0.616 -8.642 1.00 96.00 181 VAL A C 1
ATOM 1371 O O . VAL A 1 181 ? -7.082 -1.389 -9.281 1.00 96.00 181 VAL A O 1
ATOM 1374 N N . SER A 1 182 ? -7.857 0.681 -8.914 1.00 93.19 182 SER A N 1
ATOM 1375 C CA . SER A 1 182 ? -6.994 1.351 -9.881 1.00 93.19 182 SER A CA 1
ATOM 1376 C C . SER A 1 182 ? -6.208 2.454 -9.193 1.00 93.19 182 SER A C 1
ATOM 1378 O O . SER A 1 182 ? -6.779 3.298 -8.505 1.00 93.19 182 SER A O 1
ATOM 1380 N N . LEU A 1 183 ? -4.898 2.451 -9.418 1.00 92.88 183 LEU A N 1
ATOM 1381 C CA . LEU A 1 183 ? -3.978 3.469 -8.935 1.00 92.88 183 LEU A CA 1
ATOM 1382 C C . LEU A 1 183 ? -3.357 4.184 -10.137 1.00 92.88 183 LEU A C 1
ATOM 1384 O O . LEU A 1 183 ? -2.801 3.544 -11.026 1.00 92.88 183 LEU A O 1
ATOM 1388 N N . SER A 1 184 ? -3.469 5.509 -10.163 1.00 90.88 184 SER A N 1
ATOM 1389 C CA . SER A 1 184 ? -2.824 6.380 -11.151 1.00 90.88 184 SER A CA 1
ATOM 1390 C C . SER A 1 184 ? -1.753 7.248 -10.484 1.00 90.88 184 SER A C 1
ATOM 1392 O O . SER A 1 184 ? -1.839 7.564 -9.301 1.00 90.88 184 SER A O 1
ATOM 1394 N N . ALA A 1 185 ? -0.755 7.712 -11.233 1.00 82.25 185 ALA A N 1
ATOM 1395 C CA . ALA A 1 185 ? 0.168 8.714 -10.705 1.00 82.25 185 ALA A CA 1
ATOM 1396 C C . ALA A 1 185 ? -0.536 10.067 -10.465 1.00 82.25 185 ALA A C 1
ATOM 1398 O O . ALA A 1 185 ? -0.359 10.685 -9.417 1.00 82.25 185 ALA A O 1
ATOM 1399 N N . PHE A 1 186 ? -1.376 10.511 -11.407 1.00 88.06 186 PHE A N 1
ATOM 1400 C CA . PHE A 1 186 ? -1.912 11.883 -11.438 1.00 88.06 186 PHE A CA 1
ATOM 1401 C C . PHE A 1 186 ? -3.443 11.981 -11.434 1.00 88.06 186 PHE A C 1
ATOM 1403 O O . PHE A 1 186 ? -3.989 13.079 -11.516 1.00 88.06 186 PHE A O 1
ATOM 1410 N N . GLY A 1 187 ? -4.140 10.850 -11.321 1.00 88.69 187 GLY A N 1
ATOM 1411 C CA . GLY A 1 187 ? -5.601 10.779 -11.350 1.00 88.69 187 GLY A CA 1
ATOM 1412 C C . GLY A 1 187 ? -6.133 10.207 -12.661 1.00 88.69 187 GLY A C 1
ATOM 1413 O O . GLY A 1 187 ? -5.388 9.957 -13.602 1.00 88.69 187 GLY A O 1
ATOM 1414 N N . HIS A 1 188 ? -7.443 9.971 -12.709 1.00 85.38 188 HIS A N 1
ATOM 1415 C CA . HIS A 1 188 ? -8.124 9.352 -13.858 1.00 85.38 188 HIS A CA 1
ATOM 1416 C C . HIS A 1 188 ? -8.859 10.367 -14.746 1.00 85.38 188 HIS A C 1
ATOM 1418 O O . HIS A 1 188 ? -9.638 9.994 -15.616 1.00 85.38 188 HIS A O 1
ATOM 1424 N N . ARG A 1 189 ? -8.679 11.665 -14.477 1.00 85.69 189 ARG A N 1
ATOM 1425 C CA . ARG A 1 189 ? -9.301 12.774 -15.209 1.00 85.69 189 ARG A CA 1
ATOM 1426 C C . ARG A 1 189 ? -8.299 13.919 -15.356 1.00 85.69 189 ARG A C 1
ATOM 1428 O O . ARG A 1 189 ? -7.357 14.024 -14.576 1.00 85.69 189 ARG A O 1
ATOM 1435 N N . GLY A 1 190 ? -8.538 14.800 -16.324 1.00 86.50 190 GLY A N 1
ATOM 1436 C CA . GLY A 1 190 ? -7.698 15.974 -16.579 1.00 86.50 190 GLY A CA 1
ATOM 1437 C C . GLY A 1 190 ? -6.474 15.678 -17.451 1.00 86.50 190 GLY A C 1
ATOM 1438 O O . GLY A 1 190 ? -6.196 14.534 -17.803 1.00 86.50 190 GLY A O 1
ATOM 1439 N N . SER A 1 191 ? -5.730 16.726 -17.808 1.00 84.88 191 SER A N 1
ATOM 1440 C CA . SER A 1 191 ? -4.655 16.683 -18.816 1.00 84.88 191 SER A CA 1
ATOM 1441 C C . SER A 1 191 ? -3.418 15.865 -18.422 1.00 84.88 191 SER A C 1
ATOM 1443 O O . SER A 1 191 ? -2.533 15.651 -19.249 1.00 84.88 191 SER A O 1
ATOM 1445 N N . TRP A 1 192 ? -3.332 15.423 -17.166 1.00 80.12 192 TRP A N 1
ATOM 1446 C CA . TRP A 1 192 ? -2.231 14.602 -16.655 1.00 80.12 192 TRP A CA 1
ATOM 1447 C C . TRP A 1 192 ? -2.625 13.133 -16.442 1.00 80.12 192 TRP A C 1
ATOM 1449 O O . TRP A 1 192 ? -1.771 12.346 -16.054 1.00 80.12 192 TRP A O 1
ATOM 1459 N N . SER A 1 193 ? -3.877 12.752 -16.727 1.00 77.81 193 SER A N 1
ATOM 1460 C CA . SER A 1 193 ? -4.395 11.390 -16.499 1.00 77.81 193 SER A CA 1
ATOM 1461 C C . SER A 1 193 ? -3.622 10.289 -17.234 1.00 77.81 193 SER A C 1
ATOM 1463 O O . SER A 1 193 ? -3.420 9.216 -16.677 1.00 77.81 193 SER A O 1
ATOM 1465 N N . GLU A 1 194 ? -3.104 10.591 -18.425 1.00 72.88 194 GLU A N 1
ATOM 1466 C CA . GLU A 1 194 ? -2.312 9.666 -19.251 1.00 72.88 194 GLU A CA 1
ATOM 1467 C C . GLU A 1 194 ? -0.799 9.714 -18.959 1.00 72.88 194 GLU A C 1
ATOM 1469 O O . GLU A 1 194 ? 0.007 9.065 -19.630 1.00 72.88 194 GLU A O 1
ATOM 1474 N N . ARG A 1 195 ? -0.358 10.519 -17.981 1.00 70.44 195 ARG A N 1
ATOM 1475 C CA . ARG A 1 195 ? 1.069 10.649 -17.660 1.00 70.44 195 ARG A CA 1
ATOM 1476 C C . ARG A 1 195 ? 1.517 9.547 -16.708 1.00 70.44 195 ARG A C 1
ATOM 1478 O O . ARG A 1 195 ? 0.888 9.277 -15.688 1.00 70.44 195 ARG A O 1
ATOM 1485 N N . ARG A 1 196 ? 2.681 8.969 -17.003 1.00 75.50 196 ARG A N 1
ATOM 1486 C CA . ARG A 1 196 ? 3.379 8.049 -16.098 1.00 75.50 196 ARG A CA 1
ATOM 1487 C C . ARG A 1 196 ? 4.054 8.828 -14.974 1.00 75.50 196 ARG A C 1
ATOM 1489 O O . ARG A 1 196 ? 4.534 9.939 -15.194 1.00 75.50 196 ARG A O 1
ATOM 1496 N N . GLY A 1 197 ? 4.141 8.226 -13.795 1.00 73.56 197 GLY A N 1
ATOM 1497 C CA . GLY A 1 197 ? 4.824 8.824 -12.657 1.00 73.56 197 GLY A CA 1
ATOM 1498 C C . GLY A 1 197 ? 5.281 7.779 -11.652 1.00 73.56 197 GLY A C 1
ATOM 1499 O O . GLY A 1 197 ? 4.747 6.677 -11.598 1.00 73.56 197 GLY A O 1
ATOM 1500 N N . PHE A 1 198 ? 6.276 8.175 -10.872 1.00 78.88 198 PHE A N 1
ATOM 1501 C CA . PHE A 1 198 ? 6.705 7.528 -9.638 1.00 78.88 198 PHE A CA 1
ATOM 1502 C C . PHE A 1 198 ? 6.471 8.511 -8.495 1.00 78.88 198 PHE A C 1
ATOM 1504 O O . PHE A 1 198 ? 6.386 9.717 -8.751 1.00 78.88 198 PHE A O 1
ATOM 1511 N N . ASP A 1 199 ? 6.422 8.031 -7.255 1.00 90.56 199 ASP A N 1
ATOM 1512 C CA . ASP A 1 199 ? 6.303 8.870 -6.061 1.00 90.56 199 ASP A CA 1
ATOM 1513 C C . ASP A 1 199 ? 7.217 10.107 -6.123 1.00 90.56 199 ASP A C 1
ATOM 1515 O O . ASP A 1 199 ? 6.733 11.234 -6.019 1.00 90.56 199 ASP A O 1
ATOM 1519 N N . SER A 1 200 ? 8.504 9.930 -6.435 1.00 81.81 200 SER A N 1
ATOM 1520 C CA . SER A 1 200 ? 9.477 11.032 -6.524 1.00 81.81 200 SER A CA 1
ATOM 1521 C C . SER A 1 200 ? 9.131 12.083 -7.591 1.00 81.81 200 SER A C 1
ATOM 1523 O O . SER A 1 200 ? 9.287 13.289 -7.370 1.00 81.81 200 SER A O 1
ATOM 1525 N N . ILE A 1 201 ? 8.613 11.649 -8.743 1.00 84.62 201 ILE A N 1
ATOM 1526 C CA . ILE A 1 201 ? 8.153 12.538 -9.819 1.00 84.62 201 ILE A CA 1
ATOM 1527 C C . ILE A 1 201 ? 6.920 13.314 -9.353 1.00 84.62 201 ILE A C 1
ATOM 1529 O O . ILE A 1 201 ? 6.849 14.529 -9.540 1.00 84.62 201 ILE A O 1
ATOM 1533 N N . VAL A 1 202 ? 5.969 12.632 -8.712 1.00 90.12 202 VAL A N 1
ATOM 1534 C CA . VAL A 1 202 ? 4.735 13.248 -8.213 1.00 90.12 202 VAL A CA 1
ATOM 1535 C C . VAL A 1 202 ? 5.043 14.258 -7.109 1.00 90.12 202 VAL A C 1
ATOM 1537 O O . VAL A 1 202 ? 4.501 15.359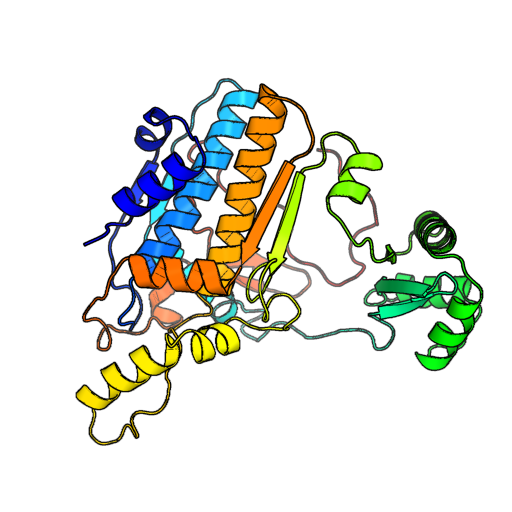 -7.140 1.00 90.12 202 VAL A O 1
ATOM 1540 N N . GLN A 1 203 ? 5.962 13.952 -6.189 1.00 93.00 203 GLN A N 1
ATOM 1541 C CA . GLN A 1 203 ? 6.430 14.899 -5.172 1.00 93.00 203 GLN A CA 1
ATOM 1542 C C . GLN A 1 203 ? 7.077 16.154 -5.777 1.00 93.00 203 GLN A C 1
ATOM 1544 O O . GLN A 1 203 ? 6.957 17.250 -5.225 1.00 93.00 203 GLN A O 1
ATOM 1549 N N . THR A 1 204 ? 7.776 16.007 -6.904 1.00 89.06 204 THR A N 1
ATOM 1550 C CA . THR A 1 204 ? 8.444 17.124 -7.584 1.00 89.06 204 THR A CA 1
ATOM 1551 C C . THR A 1 204 ? 7.417 18.085 -8.174 1.00 89.06 204 THR A C 1
ATOM 1553 O O . THR A 1 204 ? 7.434 19.280 -7.886 1.00 89.06 204 THR A O 1
ATOM 1556 N N . VAL A 1 205 ? 6.483 17.558 -8.965 1.00 91.19 205 VAL A N 1
ATOM 1557 C CA . VAL A 1 205 ? 5.487 18.360 -9.692 1.00 91.19 205 VAL A CA 1
ATOM 1558 C C . VAL A 1 205 ? 4.331 18.854 -8.818 1.00 91.19 205 VAL A C 1
ATOM 1560 O O . VAL A 1 205 ? 3.688 19.834 -9.179 1.00 91.19 205 VAL A O 1
ATOM 1563 N N . SER A 1 206 ? 4.080 18.227 -7.662 1.00 93.25 206 SER A N 1
ATOM 1564 C CA . SER A 1 206 ? 3.107 18.712 -6.670 1.00 93.25 206 SER A CA 1
ATOM 1565 C C . SER A 1 206 ? 3.648 19.841 -5.789 1.00 93.25 206 SER A C 1
ATOM 1567 O O . SER A 1 206 ? 2.880 20.492 -5.087 1.00 93.25 206 SER A O 1
ATOM 1569 N N . GLY A 1 207 ? 4.962 20.093 -5.817 1.00 93.50 207 GLY A N 1
ATOM 1570 C CA . GLY A 1 207 ? 5.613 21.099 -4.978 1.00 93.50 207 GLY A CA 1
ATOM 1571 C C . GLY A 1 207 ? 6.021 20.604 -3.587 1.00 93.50 207 GLY A C 1
ATOM 1572 O O . GLY A 1 207 ? 6.647 21.367 -2.848 1.00 93.50 207 GLY A O 1
ATOM 1573 N N . ILE A 1 208 ? 5.760 19.337 -3.244 1.00 95.25 208 ILE A N 1
ATOM 1574 C CA . ILE A 1 208 ? 6.223 18.714 -1.992 1.00 95.25 208 ILE A CA 1
ATOM 1575 C C . ILE A 1 208 ? 7.750 18.805 -1.885 1.00 95.25 208 ILE A C 1
ATOM 1577 O O . ILE A 1 208 ? 8.269 19.294 -0.878 1.00 95.25 208 ILE A O 1
ATOM 1581 N N . ALA A 1 209 ? 8.471 18.415 -2.943 1.00 92.06 209 ALA A N 1
ATOM 1582 C CA . ALA A 1 209 ? 9.931 18.440 -2.935 1.00 92.06 209 ALA A CA 1
ATOM 1583 C C . ALA A 1 209 ? 10.482 19.875 -2.839 1.00 92.06 209 ALA A C 1
ATOM 1585 O O . ALA A 1 209 ? 11.448 20.145 -2.125 1.00 92.06 209 ALA A O 1
ATOM 1586 N N . HIS A 1 210 ? 9.829 20.831 -3.504 1.00 91.62 210 HIS A N 1
ATOM 1587 C CA . HIS A 1 210 ? 10.182 22.252 -3.413 1.00 91.62 210 HIS A CA 1
ATOM 1588 C C . HIS A 1 210 ? 10.001 22.806 -1.996 1.00 91.62 210 HIS A C 1
ATOM 1590 O O . HIS A 1 210 ? 10.862 23.519 -1.481 1.00 91.62 210 HIS A O 1
ATOM 1596 N N . ALA A 1 211 ? 8.894 22.458 -1.335 1.00 91.56 211 ALA A N 1
ATOM 1597 C CA . ALA A 1 211 ? 8.642 22.857 0.045 1.00 91.56 211 ALA A CA 1
ATOM 1598 C C . ALA A 1 211 ? 9.698 22.279 1.002 1.00 91.56 211 ALA A C 1
ATOM 1600 O O . ALA A 1 211 ? 10.186 23.004 1.872 1.00 91.56 211 ALA A O 1
ATOM 1601 N N . GLY A 1 212 ? 10.085 21.013 0.807 1.00 87.81 212 GLY A N 1
ATOM 1602 C CA . GLY A 1 212 ? 11.172 20.376 1.549 1.00 87.81 212 GLY A CA 1
ATOM 1603 C C . GLY A 1 212 ? 12.514 21.088 1.357 1.00 87.81 212 GLY A C 1
ATOM 1604 O O . GLY A 1 212 ? 13.214 21.338 2.340 1.00 87.81 212 GLY A O 1
ATOM 1605 N N . GLY A 1 213 ? 12.836 21.475 0.119 1.00 86.19 213 GLY A N 1
ATOM 1606 C CA . GLY A 1 213 ? 14.047 22.228 -0.224 1.00 86.19 213 GLY A CA 1
ATOM 1607 C C . GLY A 1 213 ? 14.121 23.585 0.473 1.00 86.19 213 GLY A C 1
ATOM 1608 O O . GLY A 1 213 ? 15.058 23.863 1.222 1.00 86.19 213 GLY A O 1
ATOM 1609 N N . LYS A 1 214 ? 13.063 24.396 0.333 1.00 86.12 214 LYS A N 1
ATOM 1610 C CA . LYS A 1 214 ? 12.955 25.712 0.989 1.00 86.12 214 LYS A CA 1
ATOM 1611 C C . LYS A 1 214 ? 13.130 25.649 2.504 1.00 86.12 214 LYS A C 1
ATOM 1613 O O . LYS A 1 214 ? 13.732 26.544 3.090 1.00 86.12 214 LYS A O 1
ATOM 1618 N N . ALA A 1 215 ? 12.577 24.623 3.142 1.00 85.31 215 ALA A N 1
ATOM 1619 C CA . ALA A 1 215 ? 12.650 24.494 4.587 1.00 85.31 215 ALA A CA 1
ATOM 1620 C C . ALA A 1 215 ? 14.054 24.095 5.082 1.00 85.31 215 ALA A C 1
ATOM 1622 O O . ALA A 1 215 ? 14.439 24.510 6.173 1.00 85.31 215 ALA A O 1
ATOM 1623 N N . HIS A 1 216 ? 14.840 23.359 4.287 1.00 74.81 216 HIS A N 1
ATOM 1624 C CA . HIS A 1 216 ? 16.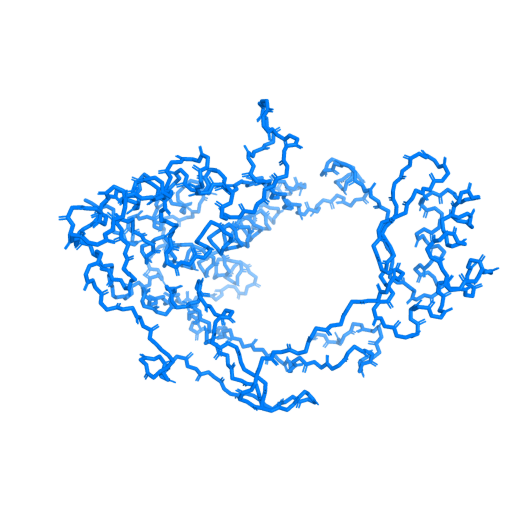231 23.046 4.635 1.00 74.81 216 HIS A CA 1
ATOM 1625 C C . HIS A 1 216 ? 17.197 24.214 4.384 1.00 74.81 216 HIS A C 1
ATOM 1627 O O . HIS A 1 216 ? 18.114 24.414 5.185 1.00 74.81 216 HIS A O 1
ATOM 1633 N N . ALA A 1 217 ? 16.960 25.023 3.345 1.00 64.81 217 ALA A N 1
ATOM 1634 C CA . ALA A 1 217 ? 17.759 26.219 3.053 1.00 64.81 217 ALA A CA 1
ATOM 1635 C C . ALA A 1 217 ? 17.769 27.229 4.217 1.00 64.81 217 ALA A C 1
ATOM 1637 O O . ALA A 1 217 ? 18.742 27.948 4.420 1.00 64.81 217 ALA A O 1
ATOM 1638 N N . GLY A 1 218 ? 16.707 27.249 5.030 1.00 59.47 218 GLY A N 1
ATOM 1639 C CA . GLY A 1 218 ? 16.631 28.056 6.250 1.00 59.47 218 GLY A CA 1
ATOM 1640 C C . GLY A 1 218 ? 17.451 27.527 7.438 1.00 59.47 218 GLY A 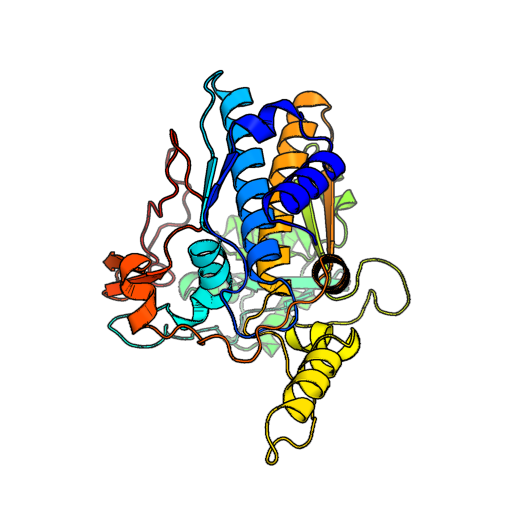C 1
ATOM 1641 O O . GLY A 1 218 ? 17.417 28.154 8.494 1.00 59.47 218 GLY A O 1
ATOM 1642 N N . GLY A 1 219 ? 18.145 26.385 7.307 1.00 55.00 219 GLY A N 1
ATOM 1643 C CA . GLY A 1 219 ? 18.785 25.676 8.425 1.00 55.00 219 GLY A CA 1
ATOM 1644 C C . GLY A 1 219 ? 20.285 25.375 8.298 1.00 55.00 219 GLY A C 1
ATOM 1645 O O . GLY A 1 219 ? 20.924 25.156 9.326 1.00 55.00 219 GLY A O 1
ATOM 1646 N N . LYS A 1 220 ? 20.887 25.364 7.095 1.00 50.12 220 LYS A N 1
ATOM 1647 C CA . LYS A 1 220 ? 22.342 25.148 6.908 1.00 50.12 220 LYS A CA 1
ATOM 1648 C C . LYS A 1 220 ? 22.891 25.939 5.716 1.00 50.12 220 LYS A C 1
ATOM 1650 O O . LYS A 1 220 ? 22.366 25.841 4.617 1.00 50.12 220 LYS A O 1
ATOM 1655 N N . ALA A 1 221 ? 24.013 26.636 5.915 1.00 49.34 221 ALA A N 1
ATOM 1656 C CA . ALA A 1 221 ? 24.663 27.502 4.918 1.00 49.34 221 ALA A CA 1
ATOM 1657 C C . ALA A 1 221 ? 25.257 26.779 3.683 1.00 49.34 221 ALA A C 1
ATOM 1659 O O . ALA A 1 221 ? 25.729 27.443 2.767 1.00 49.34 221 ALA A O 1
ATOM 1660 N N . ALA A 1 222 ? 25.256 25.440 3.660 1.00 53.00 222 ALA A N 1
ATOM 1661 C CA . ALA A 1 222 ? 25.793 24.616 2.568 1.00 53.00 222 ALA A CA 1
ATOM 1662 C C . ALA A 1 222 ? 24.704 23.987 1.677 1.00 53.00 222 ALA A C 1
ATOM 1664 O O . ALA A 1 222 ? 25.009 23.140 0.843 1.00 53.00 222 ALA A O 1
ATOM 1665 N N . ASP A 1 223 ? 23.438 24.349 1.887 1.00 61.78 223 ASP A N 1
ATOM 1666 C CA . ASP A 1 223 ? 22.312 23.842 1.111 1.00 61.78 223 ASP A CA 1
ATOM 1667 C C . ASP A 1 223 ? 21.955 24.845 0.010 1.00 61.78 223 ASP A C 1
ATOM 1669 O O . ASP A 1 223 ? 21.653 26.001 0.303 1.00 61.78 223 ASP A O 1
ATOM 1673 N N . ASP A 1 224 ? 21.982 24.422 -1.252 1.00 66.56 224 ASP A N 1
ATOM 1674 C CA . ASP A 1 224 ? 21.683 25.280 -2.412 1.00 66.56 224 ASP A CA 1
ATOM 1675 C C . ASP A 1 224 ? 20.187 25.640 -2.534 1.00 66.56 224 ASP A C 1
ATOM 1677 O O . ASP A 1 224 ? 19.781 26.385 -3.428 1.00 66.56 224 ASP A O 1
ATOM 1681 N N . GLY A 1 225 ? 19.360 25.115 -1.623 1.00 70.19 225 GLY A N 1
ATOM 1682 C CA . GLY A 1 225 ? 17.911 25.280 -1.609 1.00 70.19 225 GLY A CA 1
ATOM 1683 C C . GLY A 1 225 ? 17.185 24.484 -2.690 1.00 70.19 225 GLY A C 1
ATOM 1684 O O . GLY A 1 225 ? 16.004 24.746 -2.939 1.00 70.19 225 GLY A O 1
ATOM 1685 N N . GLY A 1 226 ? 17.861 23.515 -3.313 1.00 82.69 226 GLY A N 1
ATOM 1686 C CA . GLY A 1 226 ? 17.287 22.591 -4.281 1.00 82.69 226 GLY A CA 1
ATOM 1687 C C . GLY A 1 226 ? 16.156 21.726 -3.703 1.00 82.69 226 GLY A C 1
ATOM 1688 O O . GLY A 1 226 ? 15.994 21.615 -2.484 1.00 82.69 226 GLY A O 1
ATOM 1689 N N . PRO A 1 227 ? 15.328 21.108 -4.567 1.00 85.88 227 PRO A N 1
ATOM 1690 C CA . PRO A 1 227 ? 14.187 20.305 -4.138 1.00 85.88 227 PRO A CA 1
ATOM 1691 C C . PRO A 1 227 ? 14.631 19.101 -3.296 1.00 85.88 227 PRO A C 1
ATOM 1693 O O . PRO A 1 227 ? 15.547 18.370 -3.666 1.00 85.88 227 PRO A O 1
ATOM 1696 N N . LYS A 1 228 ? 13.932 18.860 -2.184 1.00 89.19 228 LYS A N 1
ATOM 1697 C CA . LYS A 1 228 ? 14.177 17.738 -1.273 1.00 89.19 228 LYS A CA 1
ATOM 1698 C C . LYS A 1 228 ? 12.906 16.921 -1.074 1.00 89.19 228 LYS A C 1
ATOM 1700 O O . LYS A 1 228 ? 11.948 17.457 -0.514 1.00 89.19 228 LYS A O 1
ATOM 1705 N N . PRO A 1 229 ? 12.875 15.654 -1.522 1.00 90.19 229 PRO A N 1
ATOM 1706 C CA . PRO A 1 229 ? 11.710 14.801 -1.345 1.00 90.19 229 PRO A CA 1
ATOM 1707 C C . PRO A 1 229 ? 11.496 14.449 0.133 1.00 90.19 229 PRO A C 1
ATOM 1709 O O . PRO A 1 229 ? 12.356 14.670 0.988 1.00 90.19 229 PRO A O 1
ATOM 1712 N N . LEU A 1 230 ? 10.339 13.863 0.422 1.00 93.12 230 LEU A N 1
ATOM 1713 C CA . LEU A 1 230 ? 10.028 13.245 1.703 1.00 93.12 230 LEU A CA 1
ATOM 1714 C C . LEU A 1 230 ? 11.080 12.178 2.061 1.00 93.12 230 LEU A C 1
ATOM 1716 O O . LEU A 1 230 ? 11.660 11.545 1.175 1.00 93.12 230 LEU A O 1
ATOM 1720 N N . PRO A 1 231 ? 11.297 11.906 3.361 1.00 93.00 231 PRO A N 1
ATOM 1721 C CA . PRO A 1 231 ? 12.306 10.948 3.821 1.00 93.00 231 PRO A CA 1
ATOM 1722 C C . PRO A 1 231 ? 12.011 9.486 3.432 1.00 93.00 231 PRO A C 1
ATOM 1724 O O . PRO A 1 231 ? 12.828 8.606 3.711 1.00 93.00 231 PRO A O 1
ATOM 1727 N N . CYS A 1 232 ? 10.875 9.221 2.781 1.00 93.69 232 CYS A N 1
ATOM 1728 C CA . CYS A 1 232 ? 10.408 7.931 2.276 1.00 93.69 232 CYS A CA 1
ATOM 1729 C C . CYS A 1 232 ? 9.541 8.112 1.013 1.00 93.69 232 CYS A C 1
ATOM 1731 O O . CYS A 1 232 ? 9.170 9.239 0.671 1.00 93.69 232 CYS A O 1
ATOM 1733 N N . GLN A 1 233 ? 9.202 7.008 0.336 1.00 92.56 233 GLN A N 1
ATOM 1734 C CA . GLN A 1 233 ? 8.213 6.978 -0.754 1.00 92.56 233 GLN A CA 1
ATOM 1735 C C . GLN A 1 233 ? 6.788 7.030 -0.162 1.00 92.56 233 GLN A C 1
ATOM 1737 O O . GLN A 1 233 ? 6.030 6.061 -0.211 1.00 92.56 233 GLN A O 1
ATOM 1742 N N . ALA A 1 234 ? 6.459 8.137 0.510 1.00 96.56 234 ALA A N 1
ATOM 1743 C CA . ALA A 1 234 ? 5.241 8.245 1.309 1.00 96.56 234 ALA A CA 1
ATOM 1744 C C . ALA A 1 234 ? 3.956 8.154 0.476 1.00 96.56 234 ALA A C 1
ATOM 1746 O O . ALA A 1 234 ? 2.947 7.676 0.983 1.00 96.56 234 ALA A O 1
ATOM 1747 N N . LEU A 1 235 ? 3.968 8.620 -0.776 1.00 97.44 235 LEU A N 1
ATOM 1748 C CA . LEU A 1 235 ? 2.803 8.588 -1.655 1.00 97.44 235 LEU A CA 1
ATOM 1749 C C . LEU A 1 235 ? 2.561 7.154 -2.122 1.00 97.44 235 LEU A C 1
ATOM 1751 O O . LEU A 1 235 ? 1.406 6.737 -2.135 1.00 97.44 235 LEU A O 1
ATOM 1755 N N . ASP A 1 236 ? 3.613 6.398 -2.450 1.00 96.19 236 ASP A N 1
ATOM 1756 C CA . ASP A 1 236 ? 3.488 4.987 -2.843 1.00 96.19 236 ASP A CA 1
ATOM 1757 C C . ASP A 1 236 ? 2.965 4.138 -1.681 1.00 96.19 236 ASP A C 1
ATOM 1759 O O . ASP A 1 236 ? 1.934 3.476 -1.812 1.00 96.19 236 ASP A O 1
ATOM 1763 N N . HIS A 1 237 ? 3.617 4.210 -0.515 1.00 97.31 237 HIS A N 1
ATOM 1764 C CA . HIS A 1 237 ? 3.219 3.421 0.654 1.00 97.31 237 HIS A CA 1
ATOM 1765 C C . HIS A 1 237 ? 1.825 3.801 1.159 1.00 97.31 237 HIS A C 1
ATOM 1767 O O . HIS A 1 237 ? 0.984 2.920 1.349 1.00 97.31 237 HIS A O 1
ATOM 1773 N N . ALA A 1 238 ? 1.521 5.097 1.305 1.00 98.19 238 ALA A N 1
ATOM 1774 C CA . ALA A 1 238 ? 0.188 5.519 1.732 1.00 98.19 238 ALA A CA 1
ATOM 1775 C C . ALA A 1 238 ? -0.892 5.121 0.720 1.00 98.19 238 ALA A C 1
ATOM 1777 O O . ALA A 1 238 ? -1.963 4.677 1.125 1.00 98.19 238 ALA A O 1
ATOM 1778 N N . SER A 1 239 ? -0.618 5.221 -0.585 1.00 98.06 239 SER A N 1
ATOM 1779 C CA . SER A 1 239 ? -1.573 4.786 -1.611 1.00 98.06 239 SER A CA 1
ATOM 1780 C C . SER A 1 239 ? -1.766 3.272 -1.611 1.00 98.06 239 SER A C 1
ATOM 1782 O O . SER A 1 239 ? -2.881 2.820 -1.852 1.00 98.06 239 SER A O 1
ATOM 1784 N N . GLY A 1 240 ? -0.731 2.489 -1.291 1.00 97.12 240 GLY A N 1
ATOM 1785 C CA . GLY A 1 240 ? -0.834 1.042 -1.094 1.00 97.12 240 GLY A CA 1
ATOM 1786 C C . GLY A 1 240 ? -1.763 0.673 0.067 1.00 97.12 240 GLY A C 1
ATOM 1787 O O . GLY A 1 240 ? -2.677 -0.134 -0.106 1.00 97.12 240 GLY A O 1
ATOM 1788 N N . PHE A 1 241 ? -1.605 1.318 1.227 1.00 98.19 241 PHE A N 1
ATOM 1789 C CA . PHE A 1 241 ? -2.530 1.131 2.350 1.00 98.19 241 PHE A CA 1
ATOM 1790 C C . PHE A 1 241 ? -3.944 1.626 2.025 1.00 98.19 241 PHE A C 1
ATOM 1792 O O . PHE A 1 241 ? -4.909 0.918 2.289 1.00 98.19 241 PHE A O 1
ATOM 1799 N N . LEU A 1 242 ? -4.097 2.791 1.387 1.00 98.56 242 LEU A N 1
ATOM 1800 C CA . LEU A 1 242 ? -5.409 3.294 0.956 1.00 98.56 242 LEU A CA 1
ATOM 1801 C C . LEU A 1 242 ? -6.077 2.367 -0.072 1.00 98.56 242 LEU A C 1
ATOM 1803 O O . LEU A 1 242 ? -7.298 2.217 -0.051 1.00 98.56 242 LEU A O 1
ATOM 1807 N N . ALA A 1 243 ? -5.301 1.717 -0.942 1.00 98.38 243 ALA A N 1
ATOM 1808 C CA . ALA A 1 243 ? -5.788 0.709 -1.880 1.00 98.38 243 ALA A CA 1
ATOM 1809 C C . ALA A 1 243 ? -6.324 -0.521 -1.144 1.00 98.38 243 ALA A C 1
ATOM 1811 O O . ALA A 1 243 ? -7.438 -0.963 -1.432 1.00 98.38 243 ALA A O 1
ATOM 1812 N N . ALA A 1 244 ? -5.574 -1.034 -0.165 1.00 97.81 244 ALA A N 1
ATOM 1813 C CA . ALA A 1 244 ? -6.015 -2.140 0.678 1.00 97.81 244 ALA A CA 1
ATOM 1814 C C . ALA A 1 244 ? -7.269 -1.767 1.486 1.00 97.81 244 ALA A C 1
ATOM 1816 O O . ALA A 1 244 ? -8.268 -2.483 1.436 1.00 97.81 244 ALA A O 1
ATOM 1817 N N . PHE A 1 245 ? -7.258 -0.614 2.158 1.00 98.44 245 PHE A N 1
ATOM 1818 C CA . PHE A 1 245 ? -8.401 -0.060 2.881 1.00 98.44 245 PHE A CA 1
ATOM 1819 C C . PHE A 1 245 ? -9.642 0.051 1.988 1.00 98.44 245 PHE A C 1
ATOM 1821 O O . PHE A 1 245 ? -10.690 -0.514 2.305 1.00 98.44 245 PHE A O 1
ATOM 1828 N N . GLY A 1 246 ? -9.520 0.713 0.835 1.00 98.19 246 GLY A N 1
ATOM 1829 C CA . GLY A 1 246 ? -10.614 0.877 -0.116 1.00 98.19 246 GLY A CA 1
ATOM 1830 C C . GLY A 1 246 ? -11.141 -0.459 -0.640 1.00 98.19 246 GLY A C 1
ATOM 1831 O O . GLY A 1 246 ? -12.355 -0.632 -0.741 1.00 98.19 246 GLY A O 1
ATOM 1832 N N . ALA A 1 247 ? -10.263 -1.431 -0.911 1.00 98.06 247 ALA A N 1
ATOM 1833 C CA . ALA A 1 247 ? -10.668 -2.779 -1.302 1.00 98.06 247 ALA A CA 1
ATOM 1834 C C . ALA A 1 247 ? -11.478 -3.478 -0.200 1.00 98.06 247 ALA A C 1
ATOM 1836 O O . ALA A 1 247 ? -12.515 -4.069 -0.493 1.00 98.06 247 ALA A O 1
ATOM 1837 N N . MET A 1 248 ? -11.052 -3.384 1.064 1.00 97.31 248 MET A N 1
ATOM 1838 C CA . MET A 1 248 ? -11.782 -3.972 2.194 1.00 97.31 248 MET A CA 1
ATOM 1839 C C . MET A 1 248 ? -13.150 -3.309 2.399 1.00 97.31 248 MET A C 1
ATOM 1841 O O . MET A 1 248 ? -14.152 -4.004 2.576 1.00 97.31 248 MET A O 1
ATOM 1845 N N . ILE A 1 249 ? -13.231 -1.980 2.288 1.00 97.19 249 ILE A N 1
ATOM 1846 C CA . ILE A 1 249 ? -14.508 -1.254 2.325 1.00 97.19 249 ILE A CA 1
ATOM 1847 C C . ILE A 1 249 ? -15.415 -1.686 1.170 1.00 97.19 249 ILE A C 1
ATOM 1849 O O . ILE A 1 249 ? -16.589 -1.976 1.389 1.00 97.19 249 ILE A O 1
ATOM 1853 N N . ALA A 1 250 ? -14.882 -1.794 -0.047 1.00 97.06 250 ALA A N 1
ATOM 1854 C CA . ALA A 1 250 ? -15.629 -2.258 -1.210 1.00 97.06 250 ALA A CA 1
ATOM 1855 C C . ALA A 1 250 ? -16.118 -3.709 -1.052 1.00 97.06 250 ALA A C 1
ATOM 1857 O O . ALA A 1 250 ? -17.249 -4.015 -1.419 1.00 97.06 250 ALA A O 1
ATOM 1858 N N . LEU A 1 251 ? -15.322 -4.601 -0.451 1.00 96.06 251 LEU A N 1
ATOM 1859 C CA . LEU A 1 251 ? -15.742 -5.970 -0.121 1.00 96.06 251 LEU A CA 1
ATOM 1860 C C . LEU A 1 251 ? -16.871 -5.991 0.917 1.00 96.06 251 LEU A C 1
ATOM 1862 O O . LEU A 1 251 ? -17.809 -6.784 0.786 1.00 96.06 251 LEU A O 1
ATOM 1866 N N . ARG A 1 252 ? -16.811 -5.111 1.923 1.00 93.38 252 ARG A N 1
ATOM 1867 C CA . ARG A 1 252 ? -17.882 -4.949 2.913 1.00 93.38 252 ARG A CA 1
ATOM 1868 C C . ARG A 1 252 ? -19.159 -4.452 2.241 1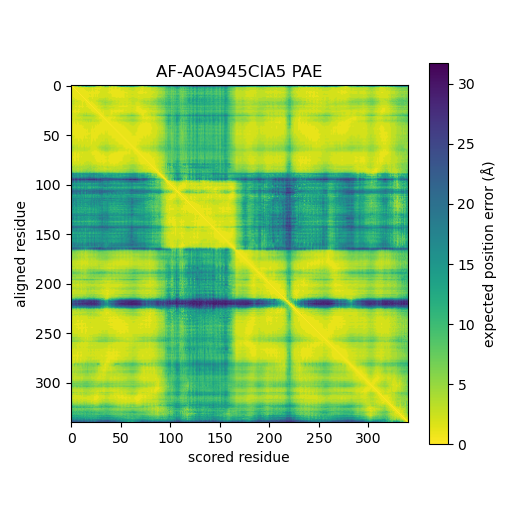.00 93.38 252 ARG A C 1
ATOM 1870 O O . ARG A 1 252 ? -20.195 -5.092 2.388 1.00 93.38 252 ARG A O 1
ATOM 1877 N N . ARG A 1 253 ? -19.078 -3.387 1.436 1.00 93.81 253 ARG A N 1
ATOM 1878 C CA . ARG A 1 253 ? -20.224 -2.860 0.674 1.00 93.81 253 ARG A CA 1
ATOM 1879 C C . ARG A 1 253 ? -20.800 -3.898 -0.271 1.00 93.81 253 ARG A C 1
ATOM 1881 O O . ARG A 1 253 ? -21.996 -4.121 -0.244 1.00 93.81 253 ARG A O 1
ATOM 1888 N N . ARG A 1 254 ? -19.969 -4.641 -1.004 1.00 95.19 254 ARG A N 1
ATOM 1889 C CA . ARG A 1 254 ? -20.426 -5.768 -1.830 1.00 95.19 254 ARG A CA 1
ATOM 1890 C C . ARG A 1 254 ? -21.239 -6.788 -1.033 1.00 95.19 254 ARG A C 1
ATOM 1892 O O . ARG A 1 254 ? -22.192 -7.345 -1.558 1.00 95.19 254 ARG A O 1
ATOM 1899 N N . THR A 1 255 ? -20.856 -7.053 0.211 1.00 91.06 255 THR A N 1
ATOM 1900 C CA . THR A 1 255 ? -21.554 -8.023 1.067 1.00 91.06 255 THR A CA 1
ATOM 1901 C C . THR A 1 255 ? -22.913 -7.499 1.544 1.00 91.06 255 THR A C 1
ATOM 1903 O O . THR A 1 255 ? -23.834 -8.288 1.718 1.00 91.06 255 THR A O 1
ATOM 1906 N N . LEU A 1 256 ? -23.046 -6.183 1.734 1.00 90.25 256 LEU A N 1
ATOM 1907 C CA . LEU A 1 256 ? -24.263 -5.535 2.241 1.00 90.25 256 LEU A CA 1
ATOM 1908 C C . LEU A 1 256 ? -25.222 -5.079 1.127 1.00 90.25 256 LEU A C 1
ATOM 1910 O O . LEU A 1 256 ? -26.435 -5.162 1.277 1.00 90.25 256 LEU A O 1
ATOM 1914 N N . GLU A 1 257 ? -24.672 -4.591 0.020 1.00 94.19 257 GLU A N 1
ATOM 1915 C CA . GLU A 1 257 ? -25.374 -3.888 -1.061 1.00 94.19 257 GLU A CA 1
ATOM 1916 C C . GLU A 1 257 ? -25.341 -4.673 -2.386 1.00 94.19 257 GLU A C 1
ATOM 1918 O O . GLU A 1 257 ? -26.088 -4.368 -3.314 1.00 94.19 257 GLU A O 1
ATOM 1923 N N . GLY A 1 258 ? -24.486 -5.695 -2.501 1.00 94.69 258 GLY A N 1
ATOM 1924 C CA . GLY A 1 258 ? -24.230 -6.392 -3.761 1.00 94.69 258 GLY A CA 1
ATOM 1925 C C . GLY A 1 258 ? -23.372 -5.577 -4.738 1.00 94.69 258 GLY A C 1
ATOM 1926 O O . GLY A 1 258 ? -22.693 -4.616 -4.370 1.00 94.69 258 GLY A O 1
ATOM 1927 N N . GLY A 1 259 ? -23.377 -5.991 -6.007 1.00 95.94 259 GLY A N 1
ATOM 1928 C CA . GLY A 1 259 ? -22.724 -5.272 -7.106 1.00 95.94 259 GLY A CA 1
ATOM 1929 C C . GLY A 1 259 ? -21.198 -5.416 -7.196 1.00 95.94 259 GLY A C 1
ATOM 1930 O O . GLY A 1 259 ? -20.534 -5.988 -6.332 1.00 95.94 259 GLY A O 1
ATOM 1931 N N . SER A 1 260 ? -20.641 -4.899 -8.292 1.00 97.25 260 SER A N 1
ATOM 1932 C CA . SER A 1 260 ? -19.194 -4.746 -8.490 1.00 97.25 260 SER A CA 1
ATOM 1933 C C . SER A 1 260 ? -18.762 -3.348 -8.052 1.00 97.25 260 SER A C 1
ATOM 1935 O O . SER A 1 260 ? -19.497 -2.383 -8.251 1.00 97.25 260 SER A O 1
ATOM 1937 N N . TRP A 1 261 ? -17.556 -3.224 -7.502 1.00 97.31 261 TRP A N 1
ATOM 1938 C CA . TRP A 1 261 ? -17.057 -1.965 -6.945 1.00 97.31 261 TRP A CA 1
ATOM 1939 C C . TRP A 1 261 ? -15.714 -1.586 -7.562 1.00 97.31 261 TRP A C 1
ATOM 1941 O O . TRP A 1 261 ? -14.854 -2.442 -7.762 1.00 97.31 261 TRP A O 1
ATOM 1951 N N . HIS A 1 262 ? -15.519 -0.295 -7.839 1.00 96.50 262 HIS A N 1
ATOM 1952 C CA . HIS A 1 262 ? -14.273 0.245 -8.385 1.00 96.50 262 HIS A CA 1
ATOM 1953 C C . HIS A 1 262 ? -13.708 1.319 -7.454 1.00 96.50 262 HIS A C 1
ATOM 1955 O O . HIS A 1 262 ? -14.311 2.372 -7.265 1.00 96.50 262 HIS A O 1
ATOM 1961 N N . VAL A 1 263 ? -12.548 1.039 -6.868 1.00 96.81 263 VAL A N 1
ATOM 1962 C CA . VAL A 1 263 ? -11.788 1.964 -6.024 1.00 96.81 263 VAL A CA 1
ATOM 1963 C C . VAL A 1 263 ? -10.749 2.657 -6.895 1.00 96.81 263 VAL A C 1
ATOM 1965 O O . VAL A 1 263 ? -9.956 1.994 -7.561 1.00 96.81 263 VAL A O 1
ATOM 1968 N N . GLN A 1 264 ? -10.743 3.986 -6.889 1.00 95.81 264 GLN A N 1
ATOM 1969 C CA . GLN A 1 264 ? -9.838 4.798 -7.699 1.00 95.81 264 GLN A CA 1
ATOM 1970 C C . GLN A 1 264 ? -8.996 5.704 -6.807 1.00 95.81 264 GLN A C 1
ATOM 1972 O O . GLN A 1 264 ? -9.535 6.444 -5.986 1.00 95.81 264 GLN A O 1
ATOM 1977 N N . LEU A 1 265 ? -7.679 5.647 -6.978 1.00 96.44 265 LEU A N 1
ATOM 1978 C CA . LEU A 1 265 ? -6.707 6.390 -6.181 1.00 96.44 265 LEU A CA 1
ATOM 1979 C C . LEU A 1 265 ? -5.680 7.058 -7.091 1.00 96.44 265 LEU A C 1
ATOM 1981 O O . LEU A 1 265 ? -5.425 6.610 -8.213 1.00 96.44 265 LEU A O 1
ATOM 1985 N N . SER A 1 266 ? -5.032 8.107 -6.586 1.00 96.56 266 SER A N 1
ATOM 1986 C CA . SER A 1 266 ? -3.835 8.621 -7.237 1.00 96.56 266 SER A CA 1
ATOM 1987 C C . SER A 1 266 ? -2.774 9.117 -6.279 1.00 96.56 266 SER A C 1
ATOM 1989 O O . SER A 1 266 ? -3.094 9.714 -5.252 1.00 96.56 266 SER A O 1
ATOM 1991 N N . LEU A 1 267 ? -1.508 8.940 -6.663 1.00 97.31 267 LEU A N 1
ATOM 1992 C CA . LEU A 1 267 ? -0.370 9.446 -5.894 1.00 97.31 267 LEU A CA 1
ATOM 1993 C C . LEU A 1 267 ? -0.475 10.965 -5.695 1.00 97.31 267 LEU A C 1
ATOM 1995 O O . LEU A 1 267 ? -0.169 11.464 -4.618 1.00 97.31 267 LEU A O 1
ATOM 1999 N N . ALA A 1 268 ? -0.954 11.706 -6.701 1.00 96.50 268 ALA A N 1
ATOM 2000 C CA . ALA A 1 268 ? -1.170 13.148 -6.598 1.00 96.50 268 ALA A CA 1
ATOM 2001 C C . ALA A 1 268 ? -2.236 13.521 -5.553 1.00 96.50 268 ALA A C 1
ATOM 2003 O O . ALA A 1 268 ? -2.024 14.453 -4.776 1.00 96.50 268 ALA A O 1
ATOM 2004 N N . GLN A 1 269 ? -3.359 12.795 -5.488 1.00 96.81 269 GLN A N 1
ATOM 2005 C CA . GLN A 1 269 ? -4.372 13.008 -4.447 1.00 96.81 269 GLN A CA 1
ATOM 2006 C C . GLN A 1 269 ? -3.852 12.611 -3.065 1.00 96.81 269 GLN A C 1
ATOM 2008 O O . GLN A 1 269 ? -4.073 13.355 -2.114 1.00 96.81 269 GLN A O 1
ATOM 2013 N N . THR A 1 270 ? -3.115 11.503 -2.955 1.00 98.12 270 THR A N 1
ATOM 2014 C CA . THR A 1 270 ? -2.463 11.088 -1.704 1.00 98.12 270 THR A CA 1
ATOM 2015 C C . THR A 1 270 ? -1.458 12.137 -1.234 1.00 98.12 270 THR A C 1
ATOM 2017 O O . THR A 1 270 ? -1.476 12.532 -0.072 1.00 98.12 270 THR A O 1
ATOM 2020 N N . GLY A 1 271 ? -0.630 12.663 -2.139 1.00 97.44 271 GLY A N 1
ATOM 2021 C CA . GLY A 1 271 ? 0.294 13.755 -1.843 1.00 97.44 271 GLY A CA 1
ATOM 2022 C C . GLY A 1 271 ? -0.448 14.997 -1.356 1.00 97.44 271 GLY A C 1
ATOM 2023 O O . GLY A 1 271 ? -0.096 15.551 -0.317 1.00 97.44 271 GLY A O 1
ATOM 2024 N N . ARG A 1 272 ? -1.534 15.383 -2.038 1.00 97.19 272 ARG A N 1
ATOM 2025 C CA . ARG A 1 272 ? -2.354 16.529 -1.630 1.00 97.19 272 ARG A CA 1
ATOM 2026 C C . ARG A 1 272 ? -3.021 16.326 -0.268 1.00 97.19 272 ARG A C 1
ATOM 2028 O O . ARG A 1 272 ? -3.115 17.269 0.515 1.00 97.19 272 ARG A O 1
ATOM 2035 N N . TRP A 1 273 ? -3.467 15.107 0.018 1.00 97.75 273 TRP A N 1
ATOM 2036 C CA . TRP A 1 273 ? -4.008 14.729 1.317 1.00 97.75 273 TRP A CA 1
ATOM 2037 C C . TRP A 1 273 ? -2.943 14.842 2.417 1.00 97.75 273 TRP A C 1
ATOM 2039 O O . TRP A 1 273 ? -3.196 15.512 3.414 1.00 97.75 273 TRP A O 1
ATOM 2049 N N . ILE A 1 274 ? -1.726 14.327 2.203 1.00 97.56 274 ILE A N 1
ATOM 2050 C CA . ILE A 1 274 ? -0.600 14.480 3.145 1.00 97.56 274 ILE A CA 1
ATOM 2051 C C . ILE A 1 274 ? -0.288 15.962 3.395 1.00 97.56 274 ILE A C 1
ATOM 2053 O O . ILE A 1 274 ? -0.086 16.360 4.543 1.00 97.56 274 ILE A O 1
ATOM 2057 N N . GLU A 1 275 ? -0.288 16.805 2.355 1.00 95.81 275 GLU A N 1
ATOM 2058 C CA . GLU A 1 275 ? -0.118 18.254 2.527 1.00 95.81 275 GLU A CA 1
ATOM 2059 C C . GLU A 1 275 ? -1.217 18.874 3.405 1.00 95.81 275 GLU A C 1
ATOM 2061 O O . GLU A 1 275 ? -0.938 19.771 4.206 1.00 95.81 275 GLU A O 1
ATOM 2066 N N . SER A 1 276 ? -2.462 18.403 3.265 1.00 96.44 276 SER A N 1
ATOM 2067 C CA . SER A 1 276 ? -3.621 18.931 3.996 1.00 96.44 276 SER A CA 1
ATOM 2068 C C . SER A 1 276 ? -3.599 18.631 5.497 1.00 96.44 276 SER A C 1
ATOM 2070 O O . SER A 1 276 ? -4.208 19.372 6.265 1.00 96.44 276 SER A O 1
ATOM 2072 N N . LEU A 1 277 ? -2.825 17.629 5.939 1.00 96.81 277 LEU A N 1
ATOM 2073 C CA . LEU A 1 277 ? -2.632 17.326 7.366 1.00 96.81 277 LEU A CA 1
ATOM 2074 C C . LEU A 1 277 ? -1.877 18.449 8.104 1.00 96.81 277 LEU A C 1
ATOM 2076 O O . LEU A 1 277 ? -1.876 18.520 9.337 1.00 96.81 277 LEU A O 1
ATOM 2080 N N . GLY A 1 278 ? -1.253 19.359 7.355 1.00 94.38 278 GLY A N 1
ATOM 2081 C CA . GLY A 1 278 ? -0.524 20.505 7.875 1.00 94.38 278 GLY A CA 1
ATOM 2082 C C . GLY A 1 278 ? 0.973 20.247 8.025 1.00 94.38 278 GLY A C 1
ATOM 2083 O O . GLY A 1 278 ? 1.494 19.166 7.744 1.00 94.38 278 GLY A O 1
ATOM 2084 N N . ARG A 1 279 ? 1.685 21.292 8.457 1.00 94.31 279 ARG A N 1
ATOM 2085 C CA . ARG A 1 279 ? 3.149 21.294 8.568 1.00 94.31 279 ARG A CA 1
ATOM 2086 C C . ARG A 1 279 ? 3.624 21.160 10.012 1.00 94.31 279 ARG A C 1
ATOM 2088 O O . ARG A 1 279 ? 2.925 21.564 10.939 1.00 94.31 279 ARG A O 1
ATOM 2095 N N . ILE A 1 280 ? 4.830 20.626 10.179 1.00 93.75 280 ILE A N 1
ATOM 2096 C CA . ILE A 1 280 ? 5.537 20.477 11.458 1.00 93.75 280 ILE A CA 1
ATOM 2097 C C . ILE A 1 280 ? 6.984 20.964 11.340 1.00 93.75 280 ILE A C 1
ATOM 2099 O O . ILE A 1 280 ? 7.555 21.001 10.252 1.00 93.75 280 ILE A O 1
ATOM 2103 N N . GLN A 1 281 ? 7.592 21.338 12.465 1.00 90.62 281 GLN A N 1
ATOM 2104 C CA . GLN A 1 281 ? 9.005 21.717 12.533 1.00 90.62 281 GLN A CA 1
ATOM 2105 C C . GLN A 1 281 ? 9.845 20.518 12.979 1.00 90.62 281 GLN A C 1
ATOM 2107 O O . GLN A 1 281 ? 10.195 20.407 14.148 1.00 90.62 281 GLN A O 1
ATOM 2112 N N . ALA A 1 282 ? 10.144 19.601 12.057 1.00 90.31 282 ALA A N 1
ATOM 2113 C CA . ALA A 1 282 ? 10.849 18.363 12.401 1.00 90.31 282 ALA A CA 1
ATOM 2114 C C . ALA A 1 282 ? 12.051 18.037 11.508 1.00 90.31 282 ALA A C 1
ATOM 2116 O O . ALA A 1 282 ? 12.570 16.932 11.570 1.00 90.31 282 ALA A O 1
ATOM 2117 N N . LEU A 1 283 ? 12.559 18.987 10.717 1.00 86.69 283 LEU A N 1
ATOM 2118 C CA . LEU A 1 283 ? 13.722 18.732 9.851 1.00 86.69 283 LEU A CA 1
ATOM 2119 C C . LEU A 1 283 ? 14.994 18.321 10.605 1.00 86.69 283 LEU A C 1
ATOM 2121 O O . LEU A 1 283 ? 15.818 17.602 10.053 1.00 86.69 283 LEU A O 1
ATOM 2125 N N . ASN A 1 284 ? 15.141 18.758 11.858 1.00 86.88 284 ASN A N 1
ATOM 2126 C CA . ASN A 1 284 ? 16.276 18.400 12.712 1.00 86.88 284 ASN A CA 1
ATOM 2127 C C . ASN A 1 284 ? 16.027 17.133 13.548 1.00 86.88 284 ASN A C 1
ATOM 2129 O O . ASN A 1 284 ? 16.873 16.771 14.363 1.00 86.88 284 ASN A O 1
ATOM 2133 N N . HIS A 1 285 ? 14.869 16.485 13.401 1.00 92.12 285 HIS A N 1
ATOM 2134 C CA . HIS A 1 285 ? 14.580 15.244 14.109 1.00 92.12 285 HIS A CA 1
ATOM 2135 C C . HIS A 1 285 ? 15.528 14.130 13.619 1.00 92.12 285 HIS A C 1
ATOM 2137 O O . HIS A 1 285 ? 15.797 14.078 12.414 1.00 92.12 285 HIS A O 1
ATOM 2143 N N . PRO A 1 286 ? 16.070 13.261 14.500 1.00 92.38 286 PRO A N 1
ATOM 2144 C CA . PRO A 1 286 ? 16.926 12.162 14.073 1.00 92.38 286 PRO A CA 1
ATOM 2145 C C . PRO A 1 286 ? 16.277 11.306 12.987 1.00 92.38 286 PRO A C 1
ATOM 2147 O O . PRO A 1 286 ? 15.068 11.087 12.980 1.00 92.38 286 PRO A O 1
ATOM 2150 N N . ASN A 1 287 ? 17.098 10.844 12.048 1.00 92.50 287 ASN A N 1
ATOM 2151 C CA . ASN A 1 287 ? 16.657 9.972 10.973 1.00 92.50 287 ASN A CA 1
ATOM 2152 C C . ASN A 1 287 ? 16.950 8.514 11.361 1.00 92.50 287 ASN A C 1
ATOM 2154 O O . ASN A 1 287 ? 18.129 8.167 11.360 1.00 92.50 287 ASN A O 1
ATOM 2158 N N . PRO A 1 288 ? 15.938 7.668 11.640 1.00 93.75 288 PRO A N 1
ATOM 2159 C CA . PRO A 1 288 ? 16.181 6.324 12.159 1.00 93.75 288 PRO A CA 1
ATOM 2160 C C . PRO A 1 288 ? 17.036 5.458 11.223 1.00 93.75 288 PRO A C 1
ATOM 2162 O O . PRO A 1 288 ? 16.691 5.264 10.041 1.00 93.75 288 PRO A O 1
ATOM 2165 N N . GLY A 1 289 ? 18.143 4.949 11.763 1.00 91.00 289 GLY A N 1
ATOM 2166 C CA . GLY A 1 289 ? 19.023 3.947 11.168 1.00 91.00 289 GLY A CA 1
ATOM 2167 C C . GLY A 1 289 ? 18.590 2.511 11.499 1.00 91.00 289 GLY A C 1
ATOM 2168 O O . GLY A 1 289 ? 17.619 2.312 12.229 1.00 91.00 289 GLY A O 1
ATOM 2169 N N . PRO A 1 290 ? 19.254 1.486 10.933 1.00 88.06 290 PRO A N 1
ATOM 2170 C CA . PRO A 1 290 ? 18.982 0.080 11.252 1.00 88.06 290 PRO A CA 1
ATOM 2171 C C . PRO A 1 290 ? 19.085 -0.263 12.749 1.00 88.06 290 PRO A C 1
ATOM 2173 O O . PRO A 1 290 ? 18.287 -1.044 13.256 1.00 88.06 290 PRO A O 1
ATOM 2176 N N . GLU A 1 291 ? 20.038 0.336 13.458 1.00 92.00 291 GLU A N 1
ATOM 2177 C CA . GLU A 1 291 ? 20.270 0.176 14.895 1.00 92.00 291 GLU A CA 1
ATOM 2178 C C . GLU A 1 291 ? 19.132 0.740 15.752 1.00 92.00 291 GLU A C 1
ATOM 2180 O O . GLU A 1 291 ? 18.838 0.207 16.820 1.00 92.00 291 GLU A O 1
ATOM 2185 N N . ASP A 1 292 ? 18.450 1.774 15.255 1.00 94.19 292 ASP A N 1
ATOM 2186 C CA . ASP A 1 292 ? 17.365 2.442 15.968 1.00 94.19 292 ASP A CA 1
ATOM 2187 C C . ASP A 1 292 ? 16.055 1.665 15.905 1.00 94.19 292 ASP A C 1
ATOM 2189 O O . ASP A 1 292 ? 15.105 2.080 16.558 1.00 94.19 292 ASP A O 1
ATOM 2193 N N . ILE A 1 293 ? 15.955 0.615 15.081 1.00 95.31 293 ILE A N 1
ATOM 2194 C CA . ILE A 1 293 ? 14.698 -0.097 14.796 1.00 95.31 293 ILE A CA 1
ATOM 2195 C C . ILE A 1 293 ? 14.780 -1.606 15.033 1.00 95.31 293 ILE A C 1
ATOM 2197 O O . ILE A 1 293 ? 13.919 -2.338 14.555 1.00 95.31 293 ILE A O 1
ATOM 2201 N N . VAL A 1 294 ? 15.813 -2.088 15.728 1.00 95.44 294 VAL A N 1
ATOM 2202 C CA . VAL A 1 294 ? 16.032 -3.527 15.968 1.00 95.44 294 VAL A CA 1
ATOM 2203 C C . VAL A 1 294 ? 14.818 -4.189 16.628 1.00 95.44 294 VAL A C 1
ATOM 2205 O O . VAL A 1 294 ? 14.495 -5.328 16.313 1.00 95.44 294 VAL A O 1
ATOM 2208 N N . ASP A 1 295 ? 14.110 -3.456 17.486 1.00 95.62 295 ASP A N 1
ATOM 2209 C CA . ASP A 1 295 ? 12.870 -3.874 18.149 1.00 95.62 295 ASP A CA 1
ATOM 2210 C C . ASP A 1 295 ? 11.676 -4.063 17.196 1.00 95.62 295 ASP A C 1
ATOM 2212 O O . ASP A 1 295 ? 10.689 -4.684 17.575 1.00 95.62 295 ASP A O 1
ATOM 2216 N N . LEU A 1 296 ? 11.764 -3.541 15.970 1.00 95.94 296 LEU A N 1
ATOM 2217 C CA . LEU A 1 296 ? 10.741 -3.644 14.926 1.00 95.94 296 LEU A CA 1
ATOM 2218 C C . LEU A 1 296 ? 11.106 -4.659 13.836 1.00 95.94 296 LEU A C 1
ATOM 2220 O O . LEU A 1 296 ? 10.380 -4.780 12.846 1.00 95.94 296 LEU A O 1
ATOM 2224 N N . LEU A 1 297 ? 12.254 -5.330 13.959 1.00 94.75 297 LEU A N 1
ATOM 2225 C CA . LEU A 1 297 ? 12.730 -6.282 12.965 1.00 94.75 297 LEU A CA 1
ATOM 2226 C C . LEU A 1 297 ? 12.329 -7.705 13.337 1.00 94.75 297 LEU A C 1
ATOM 2228 O O . LEU A 1 297 ? 12.545 -8.171 14.452 1.00 94.75 297 LEU A O 1
ATOM 2232 N N . GLN A 1 298 ? 11.808 -8.412 12.345 1.00 93.50 298 GLN A N 1
ATOM 2233 C CA . GLN A 1 298 ? 11.545 -9.838 12.388 1.00 93.50 298 GLN A CA 1
ATOM 2234 C C . GLN A 1 298 ? 12.578 -10.577 11.545 1.00 93.50 298 GLN A C 1
ATOM 2236 O O . GLN A 1 298 ? 13.123 -10.040 10.574 1.00 93.50 298 GLN A O 1
ATOM 2241 N N . ILE A 1 299 ? 12.837 -11.825 11.925 1.00 93.50 299 ILE A N 1
ATOM 2242 C CA . ILE A 1 299 ? 13.754 -12.717 11.224 1.00 93.50 299 ILE A CA 1
ATOM 2243 C C . ILE A 1 299 ? 13.007 -13.996 10.879 1.00 93.50 299 ILE A C 1
ATOM 2245 O O . ILE A 1 299 ? 12.391 -14.610 11.747 1.00 93.50 299 ILE A O 1
ATOM 2249 N N . LEU A 1 300 ? 13.102 -14.417 9.622 1.00 93.69 300 LEU A N 1
ATOM 2250 C CA . LEU A 1 300 ? 12.631 -15.727 9.190 1.00 93.69 300 LEU A CA 1
ATOM 2251 C C . LEU A 1 300 ? 13.689 -16.430 8.342 1.00 93.69 300 LEU A C 1
ATOM 2253 O O . LEU A 1 300 ? 14.500 -15.785 7.672 1.00 93.69 300 LEU A O 1
ATOM 2257 N N . ASP A 1 301 ? 13.668 -17.758 8.362 1.00 93.81 301 ASP A N 1
ATOM 2258 C CA . ASP A 1 301 ? 14.479 -18.574 7.467 1.00 93.81 301 ASP A CA 1
ATOM 2259 C C . ASP A 1 301 ? 13.736 -18.803 6.145 1.00 93.81 301 ASP A C 1
ATOM 2261 O O . ASP A 1 301 ? 12.542 -19.101 6.104 1.00 93.81 301 ASP A O 1
ATOM 2265 N N . SER A 1 302 ? 14.462 -18.655 5.043 1.00 92.50 302 SER A N 1
ATOM 2266 C CA . SER A 1 302 ? 13.984 -18.824 3.673 1.00 92.50 302 SER A CA 1
ATOM 2267 C C . SER A 1 302 ? 15.023 -19.613 2.868 1.00 92.50 302 SER A C 1
ATOM 2269 O O . SER A 1 302 ? 16.205 -19.601 3.214 1.00 92.50 302 SER A O 1
ATOM 2271 N N . PRO A 1 303 ? 14.654 -20.247 1.741 1.00 90.50 303 PRO A N 1
ATOM 2272 C CA . PRO A 1 303 ? 15.639 -20.776 0.799 1.00 90.50 303 PRO A CA 1
ATOM 2273 C C . PRO A 1 303 ? 16.555 -19.702 0.176 1.00 90.50 303 PRO A C 1
ATOM 2275 O O . PRO A 1 303 ? 17.588 -20.046 -0.387 1.00 90.50 303 PRO A O 1
ATOM 2278 N N . PHE A 1 304 ? 16.224 -18.408 0.285 1.00 87.12 304 PHE A N 1
ATOM 2279 C CA . PHE A 1 304 ? 17.160 -17.316 -0.020 1.00 87.12 304 PHE A CA 1
ATOM 2280 C C . PHE A 1 304 ? 18.196 -17.080 1.094 1.00 87.12 304 PHE A C 1
ATOM 2282 O O . PHE A 1 304 ? 19.178 -16.366 0.889 1.00 87.12 304 PHE A O 1
ATOM 2289 N N . GLY A 1 305 ? 17.994 -17.683 2.264 1.00 91.31 305 GLY A N 1
ATOM 2290 C CA . GLY A 1 305 ? 18.772 -17.498 3.479 1.00 91.31 305 GLY A CA 1
ATOM 2291 C C . GLY A 1 305 ? 17.965 -16.839 4.593 1.00 91.31 305 GLY A C 1
ATOM 2292 O O . GLY A 1 305 ? 16.734 -16.848 4.585 1.00 91.31 305 GLY A O 1
ATOM 2293 N N . LYS A 1 306 ? 18.666 -16.248 5.558 1.00 94.25 306 LYS A N 1
ATOM 2294 C CA . LYS A 1 306 ? 18.038 -15.522 6.663 1.00 94.25 306 LYS A CA 1
ATOM 2295 C C . LYS A 1 306 ? 17.507 -14.183 6.165 1.00 94.25 306 LYS A C 1
ATOM 2297 O O . LYS A 1 306 ? 18.275 -13.377 5.637 1.00 94.25 306 LYS A O 1
ATOM 2302 N N . ILE A 1 307 ? 16.214 -13.944 6.345 1.00 93.00 307 ILE A N 1
ATOM 2303 C CA . ILE A 1 307 ? 15.557 -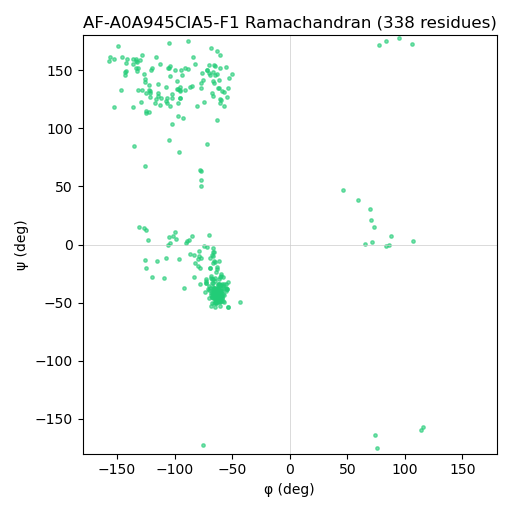12.709 5.924 1.00 93.00 307 ILE A CA 1
ATOM 2304 C C . ILE A 1 307 ? 15.227 -11.877 7.143 1.00 93.00 307 ILE A C 1
ATOM 2306 O O . ILE A 1 307 ? 14.491 -12.327 8.018 1.00 93.00 307 ILE A O 1
ATOM 2310 N N . THR A 1 308 ? 15.730 -10.649 7.148 1.00 93.56 308 THR A N 1
ATOM 2311 C CA . THR A 1 308 ? 15.407 -9.640 8.157 1.00 93.56 308 THR A CA 1
ATOM 2312 C C . THR A 1 308 ? 14.485 -8.608 7.526 1.00 93.56 308 THR A C 1
ATOM 2314 O O . THR A 1 308 ? 14.811 -8.067 6.466 1.00 93.56 308 THR A O 1
ATOM 2317 N N . TYR A 1 309 ? 13.335 -8.344 8.141 1.00 92.94 309 TYR A N 1
ATOM 2318 C CA . TYR A 1 309 ? 12.309 -7.445 7.605 1.00 92.94 309 TYR A CA 1
ATOM 2319 C C . TYR A 1 309 ? 11.590 -6.682 8.724 1.00 92.94 309 TYR A C 1
ATOM 2321 O O . TYR A 1 309 ? 11.651 -7.072 9.883 1.00 92.94 309 TYR A O 1
ATOM 2329 N N . VAL A 1 310 ? 10.925 -5.576 8.380 1.00 93.88 310 VAL A N 1
ATOM 2330 C CA . VAL A 1 310 ? 10.136 -4.780 9.338 1.00 93.88 310 VAL A CA 1
ATOM 2331 C C . VAL A 1 310 ? 8.808 -5.475 9.621 1.00 93.88 310 VAL A C 1
ATOM 2333 O O . VAL A 1 310 ? 8.135 -5.907 8.685 1.00 93.88 310 VAL A O 1
ATOM 2336 N N . ASP A 1 311 ? 8.426 -5.546 10.892 1.00 90.94 311 ASP A N 1
ATOM 2337 C CA . ASP A 1 311 ? 7.152 -6.117 11.324 1.00 90.94 311 ASP A CA 1
ATOM 2338 C C . ASP A 1 311 ? 5.926 -5.344 10.791 1.00 90.94 311 ASP A C 1
ATOM 2340 O O . ASP A 1 311 ? 6.018 -4.223 10.279 1.00 90.94 311 ASP A O 1
ATOM 2344 N N . SER A 1 312 ? 4.745 -5.947 10.913 1.00 92.69 312 SER A N 1
ATOM 2345 C CA . SER A 1 312 ? 3.476 -5.321 10.549 1.00 92.69 312 SER A CA 1
ATOM 2346 C C . SER A 1 312 ? 3.244 -4.029 11.338 1.00 92.69 312 SER A C 1
ATOM 2348 O O . SER A 1 312 ? 3.290 -4.003 12.564 1.00 92.69 312 SER A O 1
ATOM 2350 N N . ALA A 1 313 ? 2.870 -2.959 10.631 1.00 94.94 313 ALA A N 1
ATOM 2351 C CA . ALA A 1 313 ? 2.425 -1.708 11.250 1.00 94.94 313 ALA A CA 1
ATOM 2352 C C . ALA A 1 313 ? 1.062 -1.820 11.958 1.00 94.94 313 ALA A C 1
ATOM 2354 O O . ALA A 1 313 ? 0.657 -0.893 12.658 1.00 94.94 313 ALA A O 1
ATOM 2355 N N . VAL A 1 314 ? 0.336 -2.920 11.739 1.00 97.25 314 VAL A N 1
ATOM 2356 C CA . VAL A 1 314 ? -1.012 -3.154 12.260 1.00 97.25 314 VAL A CA 1
ATOM 2357 C C . VAL A 1 314 ? -0.996 -4.358 13.191 1.00 97.25 314 VAL A C 1
ATOM 2359 O O . VAL A 1 314 ? -0.657 -5.463 12.771 1.00 97.25 314 VAL A O 1
ATOM 2362 N N . GLY A 1 315 ? -1.412 -4.149 14.436 1.00 97.50 315 GLY A N 1
ATOM 2363 C CA . GLY A 1 315 ? -1.731 -5.197 15.398 1.00 97.50 315 GLY A CA 1
ATOM 2364 C C . GLY A 1 315 ? -3.230 -5.492 15.406 1.00 97.50 315 GLY A C 1
ATOM 2365 O O . GLY A 1 315 ? -4.047 -4.571 15.410 1.00 97.50 315 GLY A O 1
ATOM 2366 N N . LEU A 1 316 ? -3.585 -6.777 15.423 1.00 98.00 316 LEU A N 1
ATOM 2367 C CA . LEU A 1 316 ? -4.958 -7.284 15.471 1.00 98.00 316 LEU A CA 1
ATOM 2368 C C . LEU A 1 316 ? -5.058 -8.305 16.609 1.00 98.00 316 LEU A C 1
ATOM 2370 O O . LEU A 1 316 ? -4.293 -9.268 16.621 1.00 98.00 316 LEU A O 1
ATOM 2374 N N . SER A 1 317 ? -5.963 -8.092 17.569 1.00 98.00 317 SER A N 1
ATOM 2375 C CA . SER A 1 317 ? -5.975 -8.872 18.821 1.00 98.00 317 SER A CA 1
ATOM 2376 C C . SER A 1 317 ? -6.350 -10.345 18.652 1.00 98.00 317 SER A C 1
ATOM 2378 O O . SER A 1 317 ? -5.921 -11.172 19.448 1.00 98.00 317 SER A O 1
ATOM 2380 N N . GLU A 1 318 ? -7.152 -10.674 17.638 1.00 97.06 318 GLU A N 1
ATOM 2381 C CA . GLU A 1 318 ? -7.645 -12.039 17.391 1.00 97.06 318 GLU A CA 1
ATOM 2382 C C . GLU A 1 318 ? -7.007 -12.681 16.161 1.00 97.06 318 GLU A C 1
ATOM 2384 O O . GLU A 1 318 ? -6.867 -13.901 16.090 1.00 97.06 318 GLU A O 1
ATOM 2389 N N . THR A 1 319 ? -6.608 -11.865 15.184 1.00 95.62 319 THR A N 1
ATOM 2390 C CA . THR A 1 319 ? -5.982 -12.334 13.944 1.00 95.62 319 THR A CA 1
ATOM 2391 C C . THR A 1 319 ? -4.640 -11.637 13.699 1.00 95.62 319 THR A C 1
ATOM 2393 O O . THR A 1 319 ? -4.550 -10.843 12.757 1.00 95.62 319 THR A O 1
ATOM 2396 N N . PRO A 1 320 ? -3.599 -11.890 14.521 1.00 94.50 320 PRO A N 1
ATOM 2397 C CA . PRO A 1 320 ? -2.297 -11.249 14.358 1.00 94.50 320 PRO A CA 1
ATOM 2398 C C . PRO A 1 320 ? -1.736 -11.452 12.939 1.00 94.50 320 PRO A C 1
ATOM 2400 O O . PRO A 1 320 ? -1.662 -12.600 12.472 1.00 94.50 320 PRO A O 1
ATOM 2403 N N . PRO A 1 321 ? -1.350 -10.373 12.227 1.00 91.94 321 PRO A N 1
ATOM 2404 C CA . PRO A 1 321 ? -0.751 -10.498 10.905 1.00 91.94 321 PRO A CA 1
ATOM 2405 C C . PRO A 1 321 ? 0.561 -11.273 10.979 1.00 91.94 321 PRO A C 1
ATOM 2407 O O . PRO A 1 321 ? 1.396 -11.012 11.838 1.00 91.94 321 PRO A O 1
ATOM 2410 N N . HIS A 1 322 ? 0.746 -12.217 10.066 1.00 88.19 322 HIS A N 1
ATOM 2411 C CA . HIS A 1 322 ? 1.976 -12.986 9.947 1.00 88.19 322 HIS A CA 1
ATOM 2412 C C . HIS A 1 322 ? 2.161 -13.455 8.505 1.00 88.19 322 HIS A C 1
ATOM 2414 O O . HIS A 1 322 ? 1.206 -13.536 7.728 1.00 88.19 322 HIS A O 1
ATOM 2420 N N . TRP A 1 323 ? 3.398 -13.791 8.157 1.00 86.50 323 TRP A N 1
ATOM 2421 C CA . TRP A 1 323 ? 3.716 -14.440 6.893 1.00 86.50 323 TRP A CA 1
ATOM 2422 C C . TRP A 1 323 ? 3.709 -15.955 7.103 1.00 86.50 323 TRP A C 1
ATOM 2424 O O . TRP A 1 323 ? 4.598 -16.490 7.758 1.00 86.50 323 TRP A O 1
ATOM 2434 N N . CYS A 1 324 ? 2.705 -16.656 6.567 1.00 84.56 324 CYS A N 1
ATOM 2435 C CA . CYS A 1 324 ? 2.611 -18.118 6.702 1.00 84.56 324 CYS A CA 1
ATOM 2436 C C . CYS A 1 324 ? 3.711 -18.861 5.932 1.00 84.56 324 CYS A C 1
ATOM 2438 O O . CYS A 1 324 ? 4.063 -19.985 6.279 1.00 84.56 324 CYS A O 1
ATOM 2440 N N . CYS A 1 325 ? 4.219 -18.253 4.858 1.00 86.25 325 CYS A N 1
ATOM 2441 C CA . CYS A 1 325 ? 5.230 -18.839 3.992 1.00 86.25 325 CYS A CA 1
ATOM 2442 C C . CYS A 1 325 ? 6.392 -17.856 3.830 1.00 86.25 325 CYS A C 1
ATOM 2444 O O . CYS A 1 325 ? 6.146 -16.678 3.547 1.00 86.25 325 CYS A O 1
ATOM 2446 N N . PRO A 1 326 ? 7.647 -18.314 3.972 1.00 89.81 326 PRO A N 1
ATOM 2447 C CA . PRO A 1 326 ? 8.793 -17.487 3.632 1.00 89.81 326 PRO A CA 1
ATOM 2448 C C . PRO A 1 326 ? 8.804 -17.222 2.117 1.00 89.81 326 PRO A C 1
ATOM 2450 O O . PRO A 1 326 ? 8.282 -18.035 1.349 1.00 89.81 326 PRO A O 1
ATOM 2453 N N . PRO A 1 327 ? 9.411 -16.124 1.637 1.00 88.38 327 PRO A N 1
ATOM 2454 C CA . PRO A 1 327 ? 9.658 -15.975 0.211 1.00 88.38 327 PRO A CA 1
ATOM 2455 C C . PRO A 1 327 ? 10.615 -17.080 -0.239 1.00 88.38 327 PRO A C 1
ATOM 2457 O O . PRO A 1 327 ? 11.493 -17.511 0.509 1.00 88.38 327 PRO A O 1
ATOM 2460 N N . VAL A 1 328 ? 10.453 -17.540 -1.468 1.00 87.62 328 VAL A N 1
ATOM 2461 C CA . VAL A 1 328 ? 11.211 -18.661 -2.026 1.00 87.62 328 VAL A CA 1
ATOM 2462 C C . VAL A 1 328 ? 11.666 -18.328 -3.448 1.00 87.62 328 VAL A C 1
ATOM 2464 O O . VAL A 1 328 ? 11.032 -17.495 -4.105 1.00 87.62 328 VAL A O 1
ATOM 2467 N N . PRO A 1 329 ? 12.746 -18.952 -3.951 1.00 84.25 329 PRO A N 1
ATOM 2468 C CA . PRO A 1 329 ? 13.150 -18.836 -5.343 1.00 84.25 329 PRO A CA 1
ATOM 2469 C C . PRO A 1 329 ? 11.998 -19.109 -6.306 1.00 84.25 329 PRO A C 1
ATOM 2471 O O . PRO A 1 329 ? 11.119 -19.942 -6.051 1.00 84.25 329 PRO A O 1
ATOM 2474 N N . LEU A 1 330 ? 12.023 -18.416 -7.441 1.00 80.19 330 LEU A N 1
ATOM 2475 C CA . LEU A 1 330 ? 11.051 -18.624 -8.505 1.00 80.19 330 LEU A CA 1
ATOM 2476 C C . LEU A 1 330 ? 11.087 -20.098 -8.949 1.00 80.19 330 LEU A C 1
ATOM 2478 O O . LEU A 1 330 ? 12.111 -20.593 -9.406 1.00 80.19 330 LEU A O 1
ATOM 2482 N N . GLY A 1 331 ? 9.958 -20.792 -8.809 1.00 79.50 331 GLY A N 1
ATOM 2483 C CA . GLY A 1 331 ? 9.734 -22.166 -9.265 1.00 79.50 331 GLY A CA 1
ATOM 2484 C C . GLY A 1 331 ? 9.686 -23.179 -8.129 1.00 79.50 331 GLY A C 1
ATOM 2485 O O . GLY A 1 331 ? 9.558 -24.366 -8.393 1.00 79.50 331 GLY A O 1
ATOM 2486 N N . THR A 1 332 ? 9.788 -22.720 -6.878 1.00 85.81 332 THR A N 1
ATOM 2487 C CA . THR A 1 332 ? 9.823 -23.597 -5.699 1.00 85.81 332 THR A CA 1
ATOM 2488 C C . THR A 1 332 ? 8.510 -24.344 -5.457 1.00 85.81 332 THR A C 1
ATOM 2490 O O . THR A 1 332 ? 8.541 -25.506 -5.060 1.00 85.81 332 THR A O 1
ATOM 2493 N N . HIS A 1 333 ? 7.361 -23.696 -5.660 1.00 83.62 333 HIS A N 1
ATOM 2494 C CA . HIS A 1 333 ? 6.052 -24.291 -5.384 1.00 83.62 333 HIS A CA 1
ATOM 2495 C C . HIS A 1 333 ? 5.342 -24.717 -6.674 1.00 83.62 333 HIS A C 1
ATOM 2497 O O . HIS A 1 333 ? 5.467 -24.014 -7.683 1.00 83.62 333 HIS A O 1
ATOM 2503 N N . PRO A 1 334 ? 4.578 -25.827 -6.647 1.00 82.12 334 PRO A N 1
ATOM 2504 C CA . PRO A 1 334 ? 3.673 -26.168 -7.738 1.00 82.12 334 PRO A CA 1
ATOM 2505 C C . PRO A 1 334 ? 2.608 -25.069 -7.926 1.00 82.12 334 PRO A C 1
ATOM 2507 O O . PRO A 1 334 ? 2.253 -24.390 -6.958 1.00 82.12 334 PRO A O 1
ATOM 2510 N N . PRO A 1 335 ? 2.079 -24.877 -9.150 1.00 76.62 335 PRO A N 1
ATOM 2511 C CA . PRO A 1 335 ? 1.052 -23.878 -9.451 1.00 76.62 335 PRO A CA 1
ATOM 2512 C C . PRO A 1 335 ? -0.341 -24.337 -8.976 1.00 76.62 335 PRO A C 1
ATOM 2514 O O . PRO A 1 335 ? -1.290 -24.410 -9.752 1.00 76.62 335 PRO A O 1
ATOM 2517 N N . GLU A 1 336 ? -0.468 -24.674 -7.695 1.00 81.19 336 GLU A N 1
ATOM 2518 C CA . GLU A 1 336 ? -1.708 -25.137 -7.073 1.00 81.19 336 GLU A CA 1
ATOM 2519 C C . GLU A 1 336 ? -2.129 -24.221 -5.921 1.00 81.19 336 GLU A C 1
ATOM 2521 O O . GLU A 1 336 ? -1.304 -23.602 -5.246 1.00 81.19 336 GLU A O 1
ATOM 2526 N N . TRP A 1 337 ? -3.439 -24.125 -5.687 1.00 77.31 337 TRP A N 1
ATOM 2527 C CA . TRP A 1 337 ? -3.960 -23.413 -4.526 1.00 77.31 337 TRP A CA 1
ATOM 2528 C C . TRP A 1 337 ? -3.880 -24.326 -3.302 1.00 77.31 337 TRP A C 1
ATOM 2530 O O . TRP A 1 337 ? -4.545 -25.365 -3.298 1.00 77.31 337 TRP A O 1
ATOM 2540 N N . PRO A 1 338 ? -3.131 -23.956 -2.249 1.00 76.88 338 PRO A N 1
ATOM 2541 C CA . PRO A 1 338 ? -3.130 -24.736 -1.022 1.00 76.88 338 PRO A CA 1
ATOM 2542 C C . PRO A 1 338 ? -4.540 -24.758 -0.420 1.00 76.88 338 PRO A C 1
ATOM 2544 O O . PRO A 1 338 ? -5.267 -23.758 -0.463 1.00 76.88 338 PRO A O 1
ATOM 2547 N N . ALA A 1 339 ? -4.928 -25.907 0.137 1.00 75.81 339 ALA A N 1
ATOM 2548 C CA . ALA A 1 339 ? -6.167 -26.022 0.895 1.00 75.81 339 ALA A CA 1
ATOM 2549 C C . ALA A 1 339 ? -6.150 -25.004 2.050 1.00 75.81 339 ALA A C 1
ATOM 2551 O O . ALA A 1 339 ? -5.142 -24.870 2.747 1.00 75.81 339 ALA A O 1
ATOM 2552 N N . ARG A 1 340 ? -7.244 -24.250 2.190 1.00 55.75 340 ARG A N 1
ATOM 2553 C CA . ARG A 1 340 ? -7.420 -23.238 3.240 1.00 55.75 340 ARG A CA 1
ATOM 2554 C C . ARG A 1 340 ? -7.904 -23.851 4.542 1.00 55.75 340 ARG A C 1
ATOM 2556 O O . ARG A 1 340 ? -8.742 -24.775 4.458 1.00 55.75 340 ARG A O 1
#

Secondary structure (DSSP, 8-state):
---HHHHHHHHHHHTT--GGGGGGEEEE--S-SSS-SB-HHHHHHHHHHHHHHHHHHHHHHHHS----EEEEHHHHHHHTTGGGT-EETTBPPPP---TT-EEEE-TTS-EEEE---SHHHHHHHHHHHT--SSHHHHHHHHTTS-HHHHHHHHHHTT--EEE----HHHHHHHSTT-EEEEEESS-SSSTTTT----HHHHHHHTTHHHHHHHHHHTT-TT--------SS-HHHHHHHHHHHHHHHHHHHHHHHH-S-EEEEEEHHHHHHHHHHT-B---TTS----SGGGGGGEEEEEETTEEEEEEPPS-EESSS----SS----TT-S-S-PPP-

Solvent-accessible surface area (backbone atoms only — not comparable to full-atom values): 18851 Å² total; per-residue (Å²): 127,69,44,39,67,57,49,25,51,50,55,36,52,75,70,69,50,66,73,77,58,56,79,40,51,47,76,40,81,61,67,76,57,55,40,28,50,51,47,55,19,29,49,30,25,16,33,38,44,43,27,42,46,31,51,36,52,49,45,23,74,74,68,76,48,82,52,41,29,39,22,38,18,57,50,17,40,47,48,42,42,28,82,80,58,44,25,33,68,86,36,72,75,85,87,85,79,39,88,68,38,44,78,35,60,25,52,77,74,49,42,32,33,40,52,26,65,29,73,67,33,38,51,48,52,34,62,75,55,71,41,60,102,42,61,64,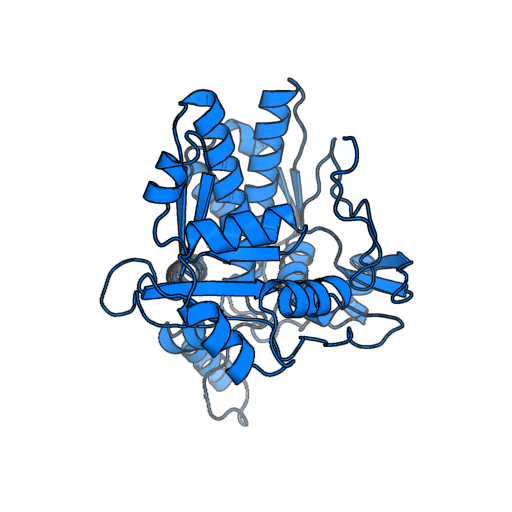42,50,38,60,47,32,52,79,32,50,49,69,60,47,38,49,54,37,45,77,73,74,33,58,54,44,55,68,76,92,46,69,65,58,51,30,71,78,38,76,56,39,76,42,78,47,80,32,39,52,25,92,58,70,98,46,34,89,46,86,61,51,48,72,55,41,32,48,79,72,41,53,9,46,54,43,7,53,60,48,40,78,72,42,98,86,50,92,42,57,68,30,69,68,89,44,53,54,30,51,44,45,45,51,33,46,49,52,24,44,51,40,47,42,53,48,45,30,73,77,74,46,59,55,38,80,40,80,47,24,35,43,58,42,44,53,50,46,58,69,49,36,77,50,96,22,68,85,42,68,69,81,52,77,84,76,42,58,93,46,51,42,76,48,73,30,87,75,35,47,33,36,32,59,50,78,36,45,44,33,75,80,66,64,77,78,78,94,64,64,70,62,62,80,75,76,66,76,102,66,83,76,86,129

Foldseek 3Di:
DDWLLNLLQVLCVVLVHDNVLSVLEEEADTDDQAQAQFRLLSLQQSLLRLLLSLVQVVVCVVPVDGWHKYFYSNLSSVQLVQQVQKDQVNHHDDDDADQLFAWEAAQVRWIKTFRPSFVCLQVLLCVVLVFDSDNVRSNVSRNVDDQVVVCVVCVVSVGDMDTDDDDPVVVCVVPKLAEAEDEAAAWCDDPCNPPDDALVRLCVVLCVQLVRLCLVVVPDPPRPSGGHHGPGSSLVSSVVSVRSSSSSSSNVCCVVPNTYHYHYYHSNVSVVSSVVSDTDNRNVPDHDDNVNCVVQWDWDQEPSGIIITGHRSMQIGPDGDDDPDDDYPRPPDDPDDDDD

Radius of gyration: 22.6 Å; Cα contacts (8 Å, |Δi|>4): 594; chains: 1; bounding box: 51×54×55 Å

pLDDT: mean 90.68, std 8.88, range [49.34, 98.62]

Mean predicted aligned error: 7.47 Å